Protein AF-A0A924JKL7-F1 (afdb_monomer)

Nearest PDB structures (foldseek):
  4xfm-assembly1_A  TM=8.897E-01  e=1.023E-18  Pectobacterium atrosepticum SCRI1043
  1yzy-assembly2_B  TM=8.365E-01  e=2.732E-13  Haemophilus influenzae
  3dqq-assembly2_B  TM=8.606E-01  e=5.599E-12  Salmonella enterica subsp. enterica serovar Typhimurium
  3dqq-assembly1_A-2  TM=8.508E-01  e=8.992E-12  Salmonella enterica subsp. enterica serovar Typhimurium
  5dmh-assembly2_B  TM=8.115E-01  e=4.164E-12  Cupriavidus necator H16

Secondary structure (DSSP, 8-state):
-PPPPP---------------PPPEEEEESSHHHHHHHHHHHHTTT--EEEE--TT---TT---SEEEEE---TTS-HHHHHHHHHHHHHHH--TTPEEEEE--TT--S-HHHHHHHHHHHHHHHHSS-EEEEE--BGGGTEEEETTEEEETTEEGGGSHHHHHS-SSS--BHHHHHHTTT--EEEE-HHHHTSTTHHHHHHHHHHSSSEEEEE-BSSHHHHHHHHHHHTTS-TTEEEEE-HHHHHHHHTTSPPP--PPP-PPPPTT----------HHHHHHHHHHHHTTSS--------

Structure (mmCIF, N/CA/C/O backbone):
data_AF-A0A924JKL7-F1
#
_entry.id   AF-A0A924JKL7-F1
#
loop_
_atom_site.group_PDB
_atom_site.id
_atom_site.type_symbol
_atom_site.label_atom_id
_atom_site.label_alt_id
_atom_site.label_comp_id
_atom_site.label_asym_id
_atom_site.label_entity_id
_atom_site.label_seq_id
_atom_site.pdbx_PDB_ins_code
_atom_site.Cartn_x
_atom_site.Cartn_y
_atom_site.Cartn_z
_atom_site.occupancy
_atom_site.B_iso_or_equiv
_atom_site.auth_seq_id
_atom_site.auth_comp_id
_atom_site.auth_asym_id
_atom_site.auth_atom_id
_atom_site.pdbx_PDB_model_num
ATOM 1 N N . MET A 1 1 ? -49.483 -50.757 -8.868 1.00 42.84 1 MET A N 1
ATOM 2 C CA . MET A 1 1 ? -49.159 -50.132 -10.171 1.00 42.84 1 MET A CA 1
ATOM 3 C C . MET A 1 1 ? -48.120 -49.053 -9.918 1.00 42.84 1 MET A C 1
ATOM 5 O O . MET A 1 1 ? -48.267 -48.316 -8.955 1.00 42.84 1 MET A O 1
ATOM 9 N N . ARG A 1 2 ? -47.011 -49.084 -10.662 1.00 39.47 2 ARG A N 1
ATOM 10 C CA . ARG A 1 2 ? -45.766 -48.355 -10.370 1.00 39.47 2 ARG A CA 1
ATOM 11 C C . ARG A 1 2 ? -45.888 -46.866 -10.722 1.00 39.47 2 ARG A C 1
ATOM 13 O O . ARG A 1 2 ? -46.345 -46.542 -11.814 1.00 39.47 2 ARG A O 1
ATOM 20 N N . SER A 1 3 ? -45.448 -45.999 -9.814 1.00 38.34 3 SER A N 1
ATOM 21 C CA . SER A 1 3 ? -45.289 -44.555 -10.028 1.00 38.34 3 SER A CA 1
ATOM 22 C C . SER A 1 3 ? -44.265 -44.266 -11.141 1.00 38.34 3 SER A C 1
ATOM 24 O O . SER A 1 3 ? -43.294 -45.018 -11.268 1.00 38.34 3 SER A O 1
ATOM 26 N N . PRO A 1 4 ? -44.439 -43.201 -11.946 1.00 42.12 4 PRO A N 1
ATOM 27 C CA . PRO A 1 4 ? -43.478 -42.838 -12.985 1.00 42.12 4 PRO A CA 1
ATOM 28 C C . PRO A 1 4 ? -42.202 -42.231 -12.366 1.00 42.12 4 PRO A C 1
ATOM 30 O O . PRO A 1 4 ? -42.264 -41.681 -11.263 1.00 42.12 4 PRO A O 1
ATOM 33 N N . PRO A 1 5 ? -41.040 -42.303 -13.044 1.00 40.31 5 PRO A N 1
ATOM 34 C CA . PRO A 1 5 ? -39.804 -41.720 -12.534 1.00 40.31 5 PRO A CA 1
ATOM 35 C C . PRO A 1 5 ? -39.835 -40.183 -12.638 1.00 40.31 5 PRO A C 1
ATOM 37 O O . PRO A 1 5 ? -40.521 -39.636 -13.511 1.00 40.31 5 PRO A O 1
ATOM 40 N N . PRO A 1 6 ? -39.081 -39.459 -11.790 1.00 36.06 6 PRO A N 1
ATOM 41 C CA . PRO A 1 6 ? -39.043 -38.005 -11.836 1.00 36.06 6 PRO A CA 1
ATOM 42 C C . PRO A 1 6 ? -38.341 -37.522 -13.112 1.00 36.06 6 PRO A C 1
ATOM 44 O O . PRO A 1 6 ? -37.252 -37.978 -13.471 1.00 36.06 6 PRO A O 1
ATOM 47 N N . ARG A 1 7 ? -38.979 -36.572 -13.803 1.00 34.72 7 ARG A N 1
ATOM 48 C CA . ARG A 1 7 ? -38.426 -35.881 -14.971 1.00 34.72 7 ARG A CA 1
ATOM 49 C C . ARG A 1 7 ? -37.203 -35.063 -14.545 1.00 34.72 7 ARG A C 1
ATOM 51 O O . ARG A 1 7 ? -37.337 -34.076 -13.828 1.00 34.72 7 ARG A O 1
ATOM 58 N N . ARG A 1 8 ? -36.016 -35.447 -15.021 1.00 31.59 8 ARG A N 1
ATOM 59 C CA . ARG A 1 8 ? -34.813 -34.605 -14.969 1.00 31.59 8 ARG A CA 1
ATOM 60 C C . ARG A 1 8 ? -35.019 -33.407 -15.894 1.00 31.59 8 ARG A C 1
ATOM 62 O O . ARG A 1 8 ? -34.982 -33.552 -17.113 1.00 31.59 8 ARG A O 1
ATOM 69 N N . VAL A 1 9 ? -35.256 -32.235 -15.314 1.00 31.20 9 VAL A N 1
ATOM 70 C CA . VAL A 1 9 ? -35.200 -30.964 -16.038 1.00 31.20 9 VAL A CA 1
ATOM 71 C C . VAL A 1 9 ? -33.724 -30.662 -16.277 1.00 31.20 9 VAL A C 1
ATOM 73 O O . VAL A 1 9 ? -32.998 -30.307 -15.353 1.00 31.20 9 VAL A O 1
ATOM 76 N N . TRP A 1 10 ? -33.261 -30.858 -17.511 1.00 27.92 10 TRP A N 1
ATOM 77 C CA . TRP A 1 10 ? -31.986 -30.306 -17.956 1.00 27.92 10 TRP A CA 1
ATOM 78 C C . TRP A 1 10 ? -32.134 -28.786 -17.993 1.00 27.92 10 TRP A C 1
ATOM 80 O O . TRP A 1 10 ? -32.749 -28.225 -18.901 1.00 27.92 10 TRP A O 1
ATOM 90 N N . GLY A 1 11 ? -31.624 -28.130 -16.951 1.00 28.86 11 GLY A N 1
ATOM 91 C CA . GLY A 1 11 ? -31.450 -26.687 -16.926 1.00 28.86 11 GLY A CA 1
ATOM 92 C C . GLY A 1 11 ? -30.589 -26.270 -18.112 1.00 28.86 11 GLY A C 1
ATOM 93 O O . GLY A 1 11 ? -29.530 -26.844 -18.362 1.00 28.86 11 GLY A O 1
ATOM 94 N N . ARG A 1 12 ? -31.096 -25.295 -18.867 1.00 30.34 12 ARG A N 1
ATOM 95 C CA . ARG A 1 12 ? -30.391 -24.592 -19.937 1.00 30.34 12 ARG A CA 1
ATOM 96 C C . ARG A 1 12 ? -28.970 -24.266 -19.476 1.00 30.34 12 ARG A C 1
ATOM 98 O O . ARG A 1 12 ? -28.797 -23.542 -18.501 1.00 30.34 12 ARG A O 1
ATOM 105 N N . LEU A 1 13 ? -27.979 -24.768 -20.212 1.00 33.47 13 LEU A N 1
ATOM 106 C CA . LEU A 1 13 ? -26.620 -24.239 -20.199 1.00 33.47 13 LEU A CA 1
ATOM 107 C C . LEU A 1 13 ? -26.699 -22.781 -20.657 1.00 33.47 13 LEU A C 1
ATOM 109 O O . LEU A 1 13 ? -26.635 -22.477 -21.850 1.00 33.47 13 LEU A O 1
ATOM 113 N N . HIS A 1 14 ? -26.894 -21.875 -19.703 1.00 32.44 14 HIS A N 1
ATOM 114 C CA . HIS A 1 14 ? -26.522 -20.493 -19.901 1.00 32.44 14 HIS A CA 1
ATOM 115 C C . HIS A 1 14 ? -25.011 -20.502 -20.100 1.00 32.44 14 HIS A C 1
ATOM 117 O O . HIS A 1 14 ? -24.251 -20.875 -19.209 1.00 32.44 14 HIS A O 1
ATOM 123 N N . ARG A 1 15 ? -24.590 -20.143 -21.316 1.00 30.09 15 ARG A N 1
ATOM 124 C CA . ARG A 1 15 ? -23.258 -19.599 -21.554 1.00 30.09 15 ARG A CA 1
ATOM 125 C C . ARG A 1 15 ? -23.050 -18.535 -20.483 1.00 30.09 15 ARG A C 1
ATOM 127 O O . ARG A 1 15 ? -23.707 -17.500 -20.537 1.00 30.09 15 ARG A O 1
ATOM 134 N N . LEU A 1 16 ? -22.199 -18.831 -19.506 1.00 31.95 16 LEU A N 1
ATOM 135 C CA . LEU A 1 16 ? -21.625 -17.819 -18.640 1.00 31.95 16 LEU A CA 1
ATOM 136 C C . LEU A 1 16 ? -20.887 -16.870 -19.586 1.00 31.95 16 LEU A C 1
ATOM 138 O O . LEU A 1 16 ? -19.826 -17.195 -20.119 1.00 31.95 16 LEU A O 1
ATOM 142 N N . SER A 1 17 ? -21.516 -15.736 -19.894 1.00 30.86 17 SER A N 1
ATOM 143 C CA . SER A 1 17 ? -20.778 -14.540 -20.273 1.00 30.86 17 SER A CA 1
ATOM 144 C C . SER A 1 17 ? -19.729 -14.313 -19.193 1.00 30.86 17 SER A C 1
ATOM 146 O O . SER A 1 17 ? -20.001 -14.610 -18.034 1.00 30.86 17 SER A O 1
ATOM 148 N N . VAL A 1 18 ? -18.548 -13.825 -19.559 1.00 36.97 18 VAL A N 1
ATOM 149 C CA . VAL A 1 18 ? -17.502 -13.405 -18.618 1.00 36.97 18 VAL A CA 1
ATOM 150 C C . VAL A 1 18 ? -18.091 -12.315 -17.711 1.00 36.97 18 VAL A C 1
ATOM 152 O O . VAL A 1 18 ? -18.053 -11.138 -18.041 1.00 36.97 18 VAL A O 1
ATOM 155 N N . THR A 1 19 ? -18.766 -12.724 -16.640 1.00 38.44 19 THR A N 1
ATOM 156 C CA . THR A 1 19 ? -19.344 -11.875 -15.603 1.00 38.44 19 THR A CA 1
ATOM 157 C C . THR A 1 19 ? -18.236 -11.563 -14.617 1.00 38.44 19 THR A C 1
ATOM 159 O O . THR A 1 19 ? -17.553 -12.481 -14.168 1.00 38.44 19 THR A O 1
ATOM 162 N N . GLU A 1 20 ? -18.058 -10.272 -14.348 1.00 49.41 20 GLU A N 1
ATOM 163 C CA . GLU A 1 20 ? -17.160 -9.664 -13.364 1.00 49.41 20 GLU A CA 1
ATOM 164 C C . GLU A 1 20 ? -16.991 -10.545 -12.119 1.00 49.41 20 GLU A C 1
ATOM 166 O O . GLU A 1 20 ? -17.894 -10.674 -11.295 1.00 49.41 20 GLU A O 1
ATOM 171 N N . VAL A 1 21 ? -15.833 -11.195 -12.006 1.00 55.31 21 VAL A N 1
ATOM 172 C CA . VAL A 1 21 ? -15.463 -11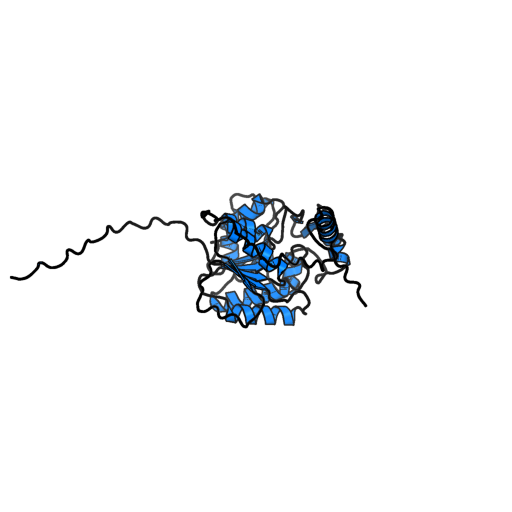.951 -10.809 1.00 55.31 21 VAL A CA 1
ATOM 173 C C . VAL A 1 21 ? -14.793 -10.960 -9.863 1.00 55.31 21 VAL A C 1
ATOM 175 O O . VAL A 1 21 ? -13.750 -10.404 -10.204 1.00 55.31 21 VAL A O 1
ATOM 178 N N . ALA A 1 22 ? -15.403 -10.706 -8.704 1.00 73.38 22 ALA A N 1
ATOM 179 C CA . ALA A 1 22 ? -14.767 -9.940 -7.635 1.00 73.38 22 ALA A CA 1
ATOM 180 C C . ALA A 1 22 ? -13.497 -10.675 -7.170 1.00 73.38 22 ALA A C 1
ATOM 182 O O . ALA A 1 22 ? -13.521 -11.891 -6.988 1.00 73.38 22 ALA A O 1
ATOM 183 N N . ASN A 1 23 ? -12.383 -9.957 -7.013 1.00 85.50 23 ASN A N 1
ATOM 184 C CA . ASN A 1 23 ? -11.090 -10.577 -6.685 1.00 85.50 23 ASN A CA 1
ATOM 185 C C . ASN A 1 23 ? -10.928 -10.746 -5.180 1.00 85.50 23 ASN A C 1
ATOM 187 O O . ASN A 1 23 ? -11.131 -9.776 -4.469 1.00 85.50 23 ASN A O 1
ATOM 191 N N . ASP A 1 24 ? -10.485 -11.876 -4.650 1.00 92.19 24 ASP A N 1
ATOM 192 C CA . ASP A 1 24 ? -10.210 -11.952 -3.209 1.00 92.19 24 ASP A CA 1
ATOM 193 C C . ASP A 1 24 ? -8.891 -11.253 -2.847 1.00 92.19 24 ASP A C 1
ATOM 195 O O . ASP A 1 24 ? -7.929 -11.291 -3.612 1.00 92.19 24 ASP A O 1
ATOM 199 N N . TRP A 1 25 ? -8.840 -10.603 -1.683 1.00 94.69 25 TRP A N 1
ATOM 200 C CA . TRP A 1 25 ? -7.716 -9.771 -1.248 1.00 94.69 25 TRP A CA 1
ATOM 201 C C . TRP A 1 25 ? -7.135 -10.249 0.080 1.00 94.69 25 TRP A C 1
ATOM 203 O O . TRP A 1 25 ? -7.867 -10.503 1.043 1.00 94.69 25 TRP A O 1
ATOM 213 N N . LEU A 1 26 ? -5.804 -10.280 0.149 1.00 96.12 26 LEU A N 1
ATOM 214 C CA . LEU A 1 26 ? -5.050 -10.268 1.399 1.00 96.12 26 LEU A CA 1
ATOM 215 C C . LEU A 1 26 ? -4.312 -8.931 1.507 1.00 96.12 26 LEU A C 1
ATOM 217 O O . LEU A 1 26 ? -3.350 -8.672 0.784 1.00 96.12 26 LEU A O 1
ATOM 221 N N . ILE A 1 27 ? -4.769 -8.077 2.415 1.00 97.94 27 ILE A N 1
ATOM 222 C CA . ILE A 1 27 ? -4.121 -6.818 2.763 1.00 97.94 27 ILE A CA 1
ATOM 223 C C . ILE A 1 27 ? -3.149 -7.099 3.907 1.00 97.94 27 ILE A C 1
ATOM 225 O O . ILE A 1 27 ? -3.572 -7.415 5.013 1.00 97.94 27 ILE A O 1
ATOM 229 N N . LEU A 1 28 ? -1.852 -6.952 3.665 1.00 98.06 28 LEU A N 1
ATOM 230 C CA . LEU A 1 28 ? -0.824 -7.104 4.690 1.00 98.06 28 LEU A CA 1
ATOM 231 C C . LEU A 1 28 ? -0.271 -5.734 5.085 1.00 98.06 28 LEU A C 1
ATOM 233 O O . LEU A 1 28 ? 0.482 -5.101 4.336 1.00 98.06 28 LEU A O 1
ATOM 237 N N . ALA A 1 29 ? -0.659 -5.265 6.263 1.00 98.12 29 ALA A N 1
ATOM 238 C CA . ALA A 1 29 ? -0.300 -3.957 6.789 1.00 98.12 29 ALA A CA 1
ATOM 239 C C . ALA A 1 29 ? 0.814 -4.045 7.834 1.00 98.12 29 ALA A C 1
ATOM 241 O O . ALA A 1 29 ? 1.036 -5.078 8.459 1.00 98.12 29 ALA A O 1
ATOM 242 N N . ASP A 1 30 ? 1.525 -2.938 8.005 1.00 96.88 30 ASP A N 1
ATOM 243 C CA . ASP A 1 30 ? 2.536 -2.758 9.045 1.00 96.88 30 ASP A CA 1
ATOM 244 C C . ASP A 1 30 ? 1.961 -2.223 10.372 1.00 96.88 30 ASP A C 1
ATOM 246 O O . ASP A 1 30 ? 2.663 -2.244 11.389 1.00 96.88 30 ASP A O 1
ATOM 250 N N . ASP A 1 31 ? 0.717 -1.728 10.340 1.00 95.94 31 ASP A N 1
ATOM 251 C CA . ASP A 1 31 ? -0.045 -1.231 11.487 1.00 95.94 31 ASP A CA 1
ATOM 252 C C . ASP A 1 31 ? -1.571 -1.463 11.337 1.00 95.94 31 ASP A C 1
ATOM 254 O O . ASP A 1 31 ? -2.108 -1.501 10.221 1.00 95.94 31 ASP A O 1
ATOM 258 N N . LEU A 1 32 ? -2.279 -1.528 12.473 1.00 94.88 32 LEU A N 1
ATOM 259 C CA . LEU A 1 32 ? -3.724 -1.775 12.559 1.00 94.88 32 LEU A CA 1
ATOM 260 C C . LEU A 1 32 ? -4.607 -0.714 11.887 1.00 94.88 32 LEU A C 1
ATOM 262 O O . LEU A 1 32 ? -5.600 -1.052 11.243 1.00 94.88 32 LEU A O 1
ATOM 266 N N . THR A 1 33 ? -4.275 0.569 12.035 1.00 92.31 33 THR A N 1
ATOM 267 C CA . THR A 1 33 ? -5.056 1.663 11.430 1.00 92.31 33 THR A CA 1
ATOM 268 C C . THR A 1 33 ? -4.963 1.582 9.912 1.00 92.31 33 THR A C 1
ATOM 270 O O . THR A 1 33 ? -5.972 1.656 9.220 1.00 92.31 33 THR A O 1
ATOM 273 N N . GLY A 1 34 ? -3.761 1.338 9.389 1.00 94.75 34 GLY A N 1
ATOM 274 C CA . GLY A 1 34 ? -3.532 1.106 7.973 1.00 94.75 34 GLY A CA 1
ATOM 275 C C . GLY A 1 34 ? -4.287 -0.111 7.437 1.00 94.75 34 GLY A C 1
ATOM 276 O O . GLY A 1 34 ? -4.837 -0.031 6.339 1.00 94.75 34 GLY A O 1
ATOM 277 N N . ALA A 1 35 ? -4.333 -1.208 8.199 1.00 96.44 35 ALA A N 1
ATOM 278 C CA . ALA A 1 35 ? -5.118 -2.390 7.846 1.00 96.44 35 ALA A CA 1
ATOM 279 C C . ALA A 1 35 ? -6.612 -2.050 7.721 1.00 96.44 35 ALA A C 1
ATOM 281 O O . ALA A 1 35 ? -7.238 -2.361 6.705 1.00 96.44 35 ALA A O 1
ATOM 282 N N . ALA A 1 36 ? -7.165 -1.357 8.722 1.00 95.25 36 ALA A N 1
ATOM 283 C CA . ALA A 1 36 ? -8.570 -0.962 8.757 1.00 95.25 36 ALA A CA 1
ATOM 284 C C . ALA A 1 36 ? -8.940 0.036 7.647 1.00 95.25 36 ALA A C 1
ATOM 286 O O . ALA A 1 36 ? -9.956 -0.158 6.977 1.00 95.25 36 ALA A O 1
ATOM 287 N N . ASP A 1 37 ? -8.100 1.045 7.399 1.00 94.38 37 ASP A N 1
ATOM 288 C CA . ASP A 1 37 ? -8.296 2.048 6.342 1.00 94.38 37 ASP A CA 1
ATOM 289 C C . ASP A 1 37 ? -8.359 1.415 4.941 1.00 94.38 37 ASP A C 1
ATOM 291 O O . ASP A 1 37 ? -9.106 1.871 4.075 1.00 94.38 37 ASP A O 1
ATOM 295 N N . CYS A 1 38 ? -7.606 0.340 4.701 1.00 96.19 38 CYS A N 1
ATOM 296 C CA . CYS A 1 38 ? -7.684 -0.396 3.441 1.00 96.19 38 CYS A CA 1
ATOM 297 C C . CYS A 1 38 ? -8.865 -1.369 3.403 1.00 96.19 38 CYS A C 1
ATOM 299 O O . CYS A 1 38 ? -9.534 -1.458 2.377 1.00 96.19 38 CYS A O 1
ATOM 301 N N . ALA A 1 39 ? -9.166 -2.070 4.499 1.00 94.38 39 ALA A N 1
ATOM 302 C CA . ALA A 1 39 ? -10.304 -2.988 4.556 1.00 94.38 39 ALA A CA 1
ATOM 303 C C . ALA A 1 39 ? -11.638 -2.264 4.309 1.00 94.38 39 ALA A C 1
ATOM 305 O O . ALA A 1 39 ? -12.480 -2.741 3.543 1.00 94.38 39 ALA A O 1
ATOM 306 N N . ILE A 1 40 ? -11.818 -1.072 4.895 1.00 92.25 40 ILE A N 1
ATOM 307 C CA . ILE A 1 40 ? -13.047 -0.285 4.733 1.00 92.25 40 ILE A CA 1
ATOM 308 C C . ILE A 1 40 ? -13.254 0.194 3.291 1.00 92.25 40 ILE A C 1
ATOM 310 O O . ILE A 1 40 ? -14.397 0.413 2.888 1.00 92.25 40 ILE A O 1
ATOM 314 N N . ALA A 1 41 ? -12.188 0.319 2.491 1.00 93.44 41 ALA A N 1
ATOM 315 C CA . ALA A 1 41 ? -12.300 0.658 1.075 1.00 93.44 41 ALA A CA 1
ATOM 316 C C . ALA A 1 41 ? -13.151 -0.366 0.311 1.00 93.44 41 ALA A C 1
ATOM 318 O O . ALA A 1 41 ? -14.024 0.030 -0.459 1.00 93.44 41 ALA A O 1
ATOM 319 N N . PHE A 1 42 ? -12.956 -1.656 0.595 1.00 92.62 42 PHE A N 1
ATOM 320 C CA . PHE A 1 42 ? -13.739 -2.752 0.025 1.00 92.62 42 PHE A CA 1
ATOM 321 C C . PHE A 1 42 ? -15.071 -2.961 0.755 1.00 92.62 42 PHE A C 1
ATOM 323 O O . PHE A 1 42 ? -16.089 -3.206 0.112 1.00 92.62 42 PHE A O 1
ATOM 330 N N . GLY A 1 43 ? -15.103 -2.792 2.082 1.00 89.31 43 GLY A N 1
ATOM 331 C CA . GLY A 1 43 ? -16.344 -2.866 2.864 1.00 89.31 43 GLY A CA 1
ATOM 332 C C . GLY A 1 43 ? -17.407 -1.866 2.396 1.00 89.31 43 GLY A C 1
ATOM 333 O O . GLY A 1 43 ? -18.583 -2.201 2.288 1.00 89.31 43 GLY A O 1
ATOM 334 N N . ARG A 1 44 ? -16.987 -0.655 2.006 1.00 87.69 44 ARG A N 1
ATOM 335 C CA . ARG A 1 44 ? -17.857 0.366 1.391 1.00 87.69 44 ARG A CA 1
ATOM 336 C C . ARG A 1 44 ? -18.388 -0.005 0.005 1.00 87.69 44 ARG A C 1
ATOM 338 O O . ARG A 1 44 ? -19.268 0.690 -0.485 1.00 87.69 44 ARG A O 1
ATOM 345 N N . ARG A 1 45 ? -17.856 -1.059 -0.616 1.00 87.31 45 ARG A N 1
ATOM 346 C CA . ARG A 1 45 ? -18.354 -1.665 -1.862 1.00 87.31 45 ARG A CA 1
ATOM 347 C C . ARG A 1 45 ? -19.141 -2.950 -1.607 1.00 87.31 45 ARG A C 1
ATOM 349 O O . ARG A 1 45 ? -19.336 -3.734 -2.521 1.00 87.31 45 ARG A O 1
ATOM 356 N N . GLY A 1 46 ? -19.534 -3.182 -0.350 1.00 87.19 46 GLY A N 1
ATOM 357 C CA . GLY A 1 46 ? -20.370 -4.308 0.067 1.00 87.19 46 GLY A CA 1
ATOM 358 C C . GLY A 1 46 ? -19.634 -5.641 0.084 1.00 87.19 46 GLY A C 1
ATOM 359 O O . GLY A 1 46 ? -20.252 -6.707 0.098 1.00 87.19 46 GLY A O 1
ATOM 360 N N . ARG A 1 47 ? -18.300 -5.600 0.116 1.00 87.94 47 ARG A N 1
ATOM 361 C CA . ARG A 1 47 ? -17.486 -6.793 0.299 1.00 87.94 47 ARG A CA 1
ATOM 362 C C . ARG A 1 47 ? -17.280 -7.089 1.771 1.00 87.94 47 ARG A C 1
ATOM 364 O O . ARG A 1 47 ? -16.804 -6.237 2.518 1.00 87.94 47 ARG A O 1
ATOM 371 N N . ALA A 1 48 ? -17.562 -8.325 2.171 1.00 88.06 48 ALA A N 1
ATOM 372 C CA . ALA A 1 48 ? -17.221 -8.788 3.507 1.00 88.06 48 ALA A CA 1
ATOM 373 C C . ALA A 1 48 ? -15.700 -8.684 3.722 1.00 88.06 48 ALA A C 1
ATOM 375 O O . ALA A 1 48 ? -14.908 -9.247 2.960 1.00 88.06 48 ALA A O 1
ATOM 376 N N . ALA A 1 49 ? -15.319 -7.928 4.752 1.00 89.69 49 ALA A N 1
ATOM 377 C CA . ALA A 1 49 ? -13.940 -7.639 5.104 1.00 89.69 49 ALA A CA 1
ATOM 378 C C . ALA A 1 49 ? -13.718 -7.858 6.603 1.00 89.69 49 ALA A C 1
ATOM 380 O O . ALA A 1 49 ? -14.544 -7.434 7.412 1.00 89.69 49 ALA A O 1
ATOM 381 N N . ALA A 1 50 ? -12.596 -8.474 6.972 1.00 90.62 50 ALA A N 1
ATOM 382 C CA . ALA A 1 50 ? -12.140 -8.552 8.359 1.00 90.62 50 ALA A CA 1
ATOM 383 C C . ALA A 1 50 ? -10.763 -7.913 8.522 1.00 90.62 50 ALA A C 1
ATOM 385 O O . ALA A 1 50 ? -9.940 -7.943 7.608 1.00 90.62 50 ALA A O 1
ATOM 386 N N . VAL A 1 51 ? -10.524 -7.358 9.711 1.00 92.75 51 VAL A N 1
ATOM 387 C CA . VAL A 1 51 ? -9.223 -6.846 10.148 1.00 92.75 51 VAL A CA 1
ATOM 388 C C . VAL A 1 51 ? -8.751 -7.704 11.315 1.00 92.75 51 VAL A C 1
ATOM 390 O O . VAL A 1 51 ? -9.507 -7.915 12.261 1.00 92.75 51 VAL A O 1
ATOM 393 N N . MET A 1 52 ? -7.519 -8.194 11.248 1.00 90.81 52 MET A N 1
ATOM 394 C CA . MET A 1 52 ? -6.935 -9.123 12.215 1.00 90.81 52 MET A CA 1
ATOM 395 C C . MET A 1 52 ? -5.555 -8.652 12.660 1.00 90.81 52 MET A C 1
ATOM 397 O O . MET A 1 52 ? -4.837 -8.037 11.880 1.00 90.81 52 MET A O 1
ATOM 401 N N . TRP A 1 53 ? -5.186 -8.940 13.907 1.00 85.50 53 TRP A N 1
ATOM 402 C CA . TRP A 1 53 ? -3.909 -8.521 14.505 1.00 85.50 53 TRP A CA 1
ATOM 403 C C . TRP A 1 53 ? -3.352 -9.541 15.516 1.00 85.50 53 TRP A C 1
ATOM 405 O O . TRP A 1 53 ? -2.436 -9.225 16.272 1.00 85.50 53 TRP A O 1
ATOM 415 N N . ASP A 1 54 ? -3.900 -10.762 15.542 1.00 74.62 54 ASP A N 1
ATOM 416 C CA . ASP A 1 54 ? -3.506 -11.841 16.455 1.00 74.62 54 ASP A 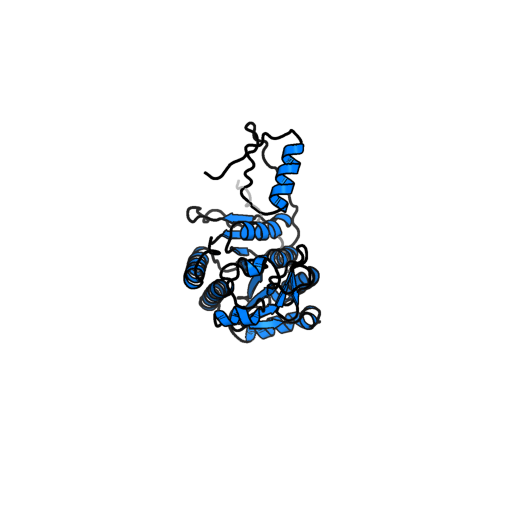CA 1
ATOM 417 C C . ASP A 1 54 ? -3.571 -13.209 15.749 1.00 74.62 54 ASP A C 1
ATOM 419 O O . ASP A 1 54 ? -4.375 -13.420 14.838 1.00 74.62 54 ASP A O 1
ATOM 423 N N . GLU A 1 55 ? -2.712 -14.135 16.169 1.00 64.06 55 GLU A N 1
ATOM 424 C CA . GLU A 1 55 ? -2.502 -15.453 15.559 1.00 64.06 55 GLU A CA 1
ATOM 425 C C . GLU A 1 55 ? -3.556 -16.490 15.967 1.00 64.06 55 GLU A C 1
ATOM 427 O O . GLU A 1 55 ? -3.649 -17.547 15.349 1.00 64.06 55 GLU A O 1
ATOM 432 N N . ALA A 1 56 ? -4.335 -16.206 17.014 1.00 57.03 56 ALA A N 1
ATOM 433 C CA . ALA A 1 56 ? -5.243 -17.162 17.649 1.00 57.03 56 ALA A CA 1
ATOM 434 C C . ALA A 1 56 ? -6.592 -17.357 16.931 1.00 57.03 56 ALA A C 1
ATOM 436 O O . ALA A 1 56 ? -7.415 -18.155 17.382 1.00 57.03 56 ALA A O 1
ATOM 437 N N . VAL A 1 57 ? -6.857 -16.625 15.848 1.00 59.44 57 VAL A N 1
ATOM 438 C CA . VAL A 1 57 ? -8.134 -16.715 15.132 1.00 59.44 57 VAL A CA 1
ATOM 439 C C . VAL A 1 57 ? -8.040 -17.798 14.060 1.00 59.44 57 VAL A C 1
ATOM 441 O O . VAL A 1 57 ? -7.283 -17.671 13.098 1.00 59.44 57 VAL A O 1
ATOM 444 N N . ASP A 1 58 ? -8.829 -18.857 14.230 1.00 58.59 58 ASP A N 1
ATOM 445 C CA . ASP A 1 58 ? -8.994 -19.907 13.229 1.00 58.59 58 ASP A CA 1
ATOM 446 C C . ASP A 1 58 ? -9.730 -19.350 11.999 1.00 58.59 58 ASP A C 1
ATOM 448 O O . ASP A 1 58 ? -10.871 -18.896 12.081 1.00 58.59 58 ASP A O 1
ATOM 452 N N . LEU A 1 59 ? -9.041 -19.353 10.858 1.00 59.66 59 LEU A N 1
ATOM 453 C CA . LEU A 1 59 ? -9.543 -18.864 9.573 1.00 59.66 59 LEU A CA 1
ATOM 454 C C . LEU A 1 59 ? -10.197 -19.959 8.726 1.00 59.66 59 LEU A C 1
ATOM 456 O O . LEU A 1 59 ? -10.727 -19.660 7.656 1.00 59.66 59 LEU A O 1
ATOM 460 N N . SER A 1 60 ? -10.167 -21.215 9.182 1.00 55.72 60 SER A N 1
ATOM 461 C CA . SER A 1 60 ? -10.637 -22.359 8.395 1.00 55.72 60 SER A CA 1
ATOM 462 C C . SER A 1 60 ? -12.133 -22.307 8.063 1.00 55.72 60 SER A C 1
ATOM 464 O O . SER A 1 60 ? -12.543 -22.884 7.056 1.00 55.72 60 SER A O 1
ATOM 466 N N . ASP A 1 61 ? -12.931 -21.560 8.835 1.00 48.38 61 ASP A N 1
ATOM 467 C CA . ASP A 1 61 ? -14.390 -21.501 8.680 1.00 48.38 61 ASP A CA 1
ATOM 468 C C . ASP A 1 61 ? -14.907 -20.317 7.839 1.00 48.38 61 ASP A C 1
ATOM 470 O O . ASP A 1 61 ? -16.092 -20.275 7.486 1.00 48.38 61 ASP A O 1
ATOM 474 N N . HIS A 1 62 ? -14.059 -19.349 7.470 1.00 53.91 62 HIS A N 1
ATOM 475 C CA . HIS A 1 62 ? -14.509 -18.138 6.776 1.00 53.91 62 HIS A CA 1
ATOM 476 C C . HIS A 1 62 ? -13.604 -17.765 5.596 1.00 53.91 62 HIS A C 1
ATOM 478 O O . HIS A 1 62 ? -12.626 -17.033 5.737 1.00 53.91 62 HIS A O 1
ATOM 484 N N . GLN A 1 63 ? -13.998 -18.185 4.387 1.00 68.56 63 GLN A N 1
ATOM 485 C CA . GLN A 1 63 ? -13.479 -17.627 3.134 1.00 68.56 63 GLN A CA 1
ATOM 486 C C . GLN A 1 63 ? -13.979 -16.185 2.964 1.00 68.56 63 GLN A C 1
ATOM 488 O O . GLN A 1 63 ? -14.933 -15.911 2.239 1.00 68.56 63 GLN A O 1
ATOM 493 N N . LEU A 1 64 ? -13.366 -15.250 3.692 1.00 83.75 64 LEU A N 1
ATOM 494 C CA . LEU A 1 64 ? -13.676 -13.831 3.563 1.00 83.75 64 LEU A CA 1
ATOM 495 C C . LEU A 1 64 ? -13.043 -13.276 2.286 1.00 83.75 64 LEU A C 1
ATOM 497 O O . LEU A 1 64 ? -11.825 -13.430 2.122 1.00 83.75 64 LEU A O 1
ATOM 501 N N . PRO A 1 65 ? -13.813 -12.571 1.435 1.00 90.06 65 PRO A N 1
ATOM 502 C CA . PRO A 1 65 ? -13.279 -11.960 0.227 1.00 90.06 65 PRO A CA 1
ATOM 503 C C . PRO A 1 65 ? -12.158 -10.962 0.511 1.00 90.06 65 PRO A C 1
ATOM 505 O O . PRO A 1 65 ? -11.283 -10.774 -0.322 1.00 90.06 65 PRO A O 1
ATOM 508 N N . VAL A 1 66 ? -12.178 -10.270 1.652 1.00 93.25 66 VAL A N 1
ATOM 509 C CA . VAL A 1 66 ? -11.119 -9.327 2.035 1.00 93.25 66 VAL A CA 1
ATOM 510 C C . VAL A 1 66 ? -10.630 -9.649 3.434 1.00 93.25 66 VAL A C 1
ATOM 512 O O . VAL A 1 66 ? -11.369 -9.534 4.410 1.00 93.25 66 VAL A O 1
ATOM 515 N N . LEU A 1 67 ? -9.362 -10.023 3.534 1.00 94.06 67 LEU A N 1
ATOM 516 C CA . LEU A 1 67 ? -8.682 -10.222 4.803 1.00 94.06 67 LEU A CA 1
ATOM 517 C C . LEU A 1 67 ? -7.589 -9.166 4.940 1.00 94.06 67 LEU A C 1
ATOM 519 O O . LEU A 1 67 ? -6.654 -9.150 4.148 1.00 94.06 67 LEU A O 1
ATOM 523 N N . ALA A 1 68 ? -7.699 -8.288 5.931 1.00 96.00 68 ALA A N 1
ATOM 524 C CA . ALA A 1 68 ? -6.638 -7.367 6.304 1.00 96.00 68 ALA A CA 1
ATOM 525 C C . ALA A 1 68 ? -5.950 -7.843 7.579 1.00 96.00 68 ALA A C 1
ATOM 527 O O . ALA A 1 68 ? -6.600 -8.083 8.592 1.00 96.00 68 ALA A O 1
ATOM 528 N N . TYR A 1 69 ? -4.630 -7.965 7.531 1.00 95.75 69 TYR A N 1
ATOM 529 C CA . TYR A 1 69 ? -3.813 -8.430 8.637 1.00 95.75 69 TYR A CA 1
ATOM 530 C C . TYR A 1 69 ? -2.796 -7.358 9.028 1.00 95.75 69 TYR A C 1
ATOM 532 O O . TYR A 1 69 ? -2.024 -6.882 8.192 1.00 95.75 69 TYR A O 1
ATOM 540 N N . ASP A 1 70 ? -2.796 -6.989 10.302 1.00 96.75 70 ASP A N 1
ATOM 541 C CA . ASP A 1 70 ? -1.789 -6.145 10.926 1.00 96.75 70 ASP A CA 1
ATOM 542 C C . ASP A 1 70 ? -0.607 -6.997 11.397 1.00 96.75 70 ASP A C 1
ATOM 544 O O . ASP A 1 70 ? -0.718 -7.802 12.321 1.00 96.75 70 ASP A O 1
ATOM 548 N N . ALA A 1 71 ? 0.552 -6.802 10.771 1.00 96.00 71 ALA A N 1
ATOM 549 C CA . ALA A 1 71 ? 1.790 -7.448 11.181 1.00 96.00 71 ALA A CA 1
ATOM 550 C C . ALA A 1 71 ? 2.462 -6.763 12.387 1.00 96.00 71 ALA A C 1
ATOM 552 O O . ALA A 1 71 ? 3.493 -7.251 12.854 1.00 96.00 71 ALA A O 1
ATOM 553 N N . ALA A 1 72 ? 1.952 -5.625 12.870 1.00 96.00 72 ALA A N 1
ATOM 554 C CA . ALA A 1 72 ? 2.550 -4.819 13.934 1.00 96.00 72 ALA A CA 1
ATOM 555 C C . ALA A 1 72 ? 4.072 -4.650 13.731 1.00 96.00 72 ALA A C 1
ATOM 557 O O . ALA A 1 72 ? 4.884 -4.891 14.633 1.00 96.00 72 ALA A O 1
ATOM 558 N N . SER A 1 73 ? 4.473 -4.338 12.493 1.00 96.75 73 SER A N 1
ATOM 559 C CA . SER A 1 73 ? 5.872 -4.363 12.046 1.00 96.75 73 SER A CA 1
ATOM 560 C C . SER A 1 73 ? 6.510 -2.984 11.950 1.00 96.75 73 SER A C 1
ATOM 562 O O . SER A 1 73 ? 7.733 -2.900 11.854 1.00 96.75 73 SER A O 1
ATOM 564 N N . ARG A 1 74 ? 5.720 -1.904 12.029 1.00 95.25 74 ARG A N 1
ATOM 565 C CA . ARG A 1 74 ? 6.201 -0.526 11.838 1.00 95.25 74 ARG A CA 1
ATOM 566 C C . ARG A 1 74 ? 7.412 -0.162 12.699 1.00 95.25 74 ARG A C 1
ATOM 568 O O . ARG A 1 74 ? 8.327 0.489 12.216 1.00 95.25 74 ARG A O 1
ATOM 575 N N . GLY A 1 75 ? 7.424 -0.578 13.963 1.00 94.69 75 GLY A N 1
ATOM 576 C CA . GLY A 1 75 ? 8.514 -0.274 14.899 1.00 94.69 75 GLY A CA 1
ATOM 577 C C . GLY A 1 75 ? 9.702 -1.240 14.847 1.00 94.69 75 GLY A C 1
ATOM 578 O O . GLY A 1 75 ? 10.614 -1.119 15.661 1.00 94.69 75 GLY A O 1
ATOM 579 N N . LEU A 1 76 ? 9.690 -2.239 13.961 1.00 97.56 76 LEU A N 1
ATOM 580 C CA . LEU A 1 76 ? 10.741 -3.252 13.893 1.00 97.56 76 LEU A CA 1
ATOM 581 C C . LEU A 1 76 ? 11.930 -2.798 13.039 1.00 97.56 76 LEU A C 1
ATOM 583 O O . LEU A 1 76 ? 11.842 -1.882 12.220 1.00 97.56 76 LEU A O 1
ATOM 587 N N . SER A 1 77 ? 13.048 -3.514 13.179 1.00 97.94 77 SER A N 1
ATOM 588 C CA . SER A 1 77 ? 14.137 -3.445 12.203 1.00 97.94 77 SER A CA 1
ATOM 589 C C . SER A 1 77 ? 13.695 -4.020 10.855 1.00 97.94 77 SER A C 1
ATOM 591 O O . SER A 1 77 ? 12.825 -4.891 10.806 1.00 97.94 77 SER A O 1
ATOM 593 N N . GLY A 1 78 ? 14.335 -3.597 9.761 1.00 98.06 78 GLY A N 1
ATOM 594 C CA . GLY A 1 78 ? 14.024 -4.102 8.417 1.00 98.06 78 GLY A CA 1
ATOM 595 C C . GLY A 1 78 ? 14.063 -5.630 8.322 1.00 98.06 78 GLY A C 1
ATOM 596 O O . GLY A 1 78 ? 13.146 -6.236 7.777 1.00 98.06 78 GLY A O 1
ATOM 597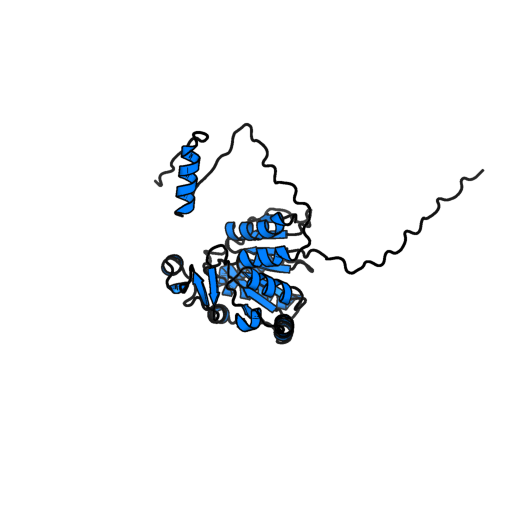 N N . ALA A 1 79 ? 15.060 -6.274 8.937 1.00 98.38 79 ALA A N 1
ATOM 598 C CA . ALA A 1 79 ? 15.167 -7.734 8.959 1.00 98.38 79 ALA A CA 1
ATOM 599 C C . ALA A 1 79 ? 14.022 -8.407 9.741 1.00 98.38 79 ALA A C 1
ATOM 601 O O . ALA A 1 79 ? 13.474 -9.413 9.290 1.00 98.38 79 ALA A O 1
ATOM 602 N N . ALA A 1 80 ? 13.637 -7.854 10.896 1.00 98.50 80 ALA A N 1
ATOM 603 C CA . ALA A 1 80 ? 12.543 -8.395 11.699 1.00 98.50 80 ALA A CA 1
ATOM 604 C C . ALA A 1 80 ? 11.173 -8.161 11.039 1.00 98.50 80 ALA A C 1
ATOM 606 O O . ALA A 1 80 ? 10.326 -9.052 11.074 1.00 98.50 80 ALA A O 1
ATOM 607 N N . ALA A 1 81 ? 10.973 -7.009 10.389 1.00 98.44 81 ALA A N 1
ATOM 608 C CA . ALA A 1 81 ? 9.786 -6.732 9.586 1.00 98.44 81 ALA A CA 1
ATOM 609 C C . ALA A 1 81 ? 9.688 -7.693 8.394 1.00 98.44 81 ALA A C 1
ATOM 611 O O . ALA A 1 81 ? 8.679 -8.375 8.251 1.00 98.44 81 ALA A O 1
ATOM 612 N N . ALA A 1 82 ? 10.756 -7.847 7.606 1.00 98.62 82 ALA A N 1
ATOM 613 C CA . ALA A 1 82 ? 10.790 -8.792 6.489 1.00 98.62 82 ALA A CA 1
ATOM 614 C C . ALA A 1 82 ? 10.468 -10.226 6.937 1.00 98.62 82 ALA A C 1
ATOM 616 O O . ALA A 1 82 ? 9.623 -10.886 6.333 1.00 98.62 82 ALA A O 1
ATOM 617 N N . ARG A 1 83 ? 11.086 -10.690 8.034 1.00 98.44 83 ARG A N 1
ATOM 618 C CA . ARG A 1 83 ? 10.820 -12.018 8.603 1.00 98.44 83 ARG A CA 1
ATOM 619 C C . ARG A 1 83 ? 9.352 -12.180 8.990 1.00 98.44 83 ARG A C 1
ATOM 621 O O . ARG A 1 83 ? 8.731 -13.158 8.594 1.00 98.44 83 ARG A O 1
ATOM 628 N N . ARG A 1 84 ? 8.787 -11.204 9.705 1.00 97.62 84 ARG A N 1
ATOM 629 C CA . ARG A 1 84 ? 7.388 -11.252 10.137 1.00 97.62 84 ARG A CA 1
ATOM 630 C C . ARG A 1 84 ? 6.417 -11.280 8.961 1.00 97.62 84 ARG A C 1
ATOM 632 O O . ARG A 1 84 ? 5.460 -12.041 8.987 1.00 97.62 84 ARG A O 1
ATOM 639 N N . HIS A 1 85 ? 6.669 -10.481 7.928 1.00 97.81 85 HIS A N 1
ATOM 640 C CA . HIS A 1 85 ? 5.840 -10.478 6.722 1.00 97.81 85 HIS A CA 1
ATOM 641 C C . HIS A 1 85 ? 5.937 -11.807 5.974 1.00 97.81 85 HIS A C 1
ATOM 643 O O . HIS A 1 85 ? 4.910 -12.335 5.564 1.00 97.81 85 HIS A O 1
ATOM 649 N N . ALA A 1 86 ? 7.131 -12.395 5.866 1.00 97.81 86 ALA A N 1
ATOM 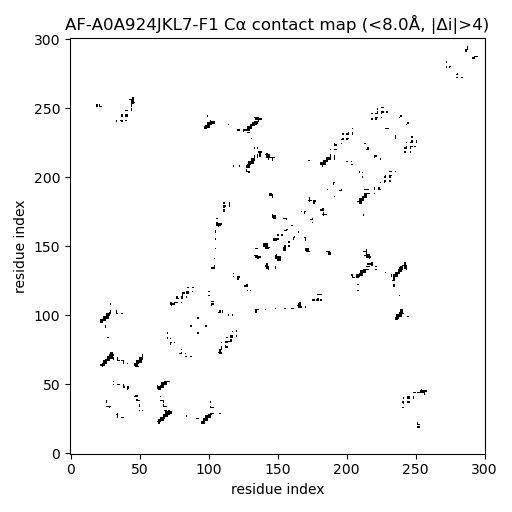650 C CA . ALA A 1 86 ? 7.301 -13.722 5.277 1.00 97.81 86 ALA A CA 1
ATOM 651 C C . ALA A 1 86 ? 6.535 -14.811 6.053 1.00 97.81 86 ALA A C 1
ATOM 653 O O . ALA A 1 86 ? 5.851 -15.623 5.433 1.00 97.81 86 ALA A O 1
ATOM 654 N N . ASP A 1 87 ? 6.601 -14.798 7.389 1.00 96.00 87 ASP A N 1
ATOM 655 C CA . ASP A 1 87 ? 5.889 -15.759 8.242 1.00 96.00 87 ASP A CA 1
ATOM 656 C C . ASP A 1 87 ? 4.356 -15.610 8.093 1.00 96.00 87 ASP A C 1
ATOM 658 O O . ASP A 1 87 ? 3.639 -16.604 7.969 1.00 96.00 87 ASP A O 1
ATOM 662 N N . VAL A 1 88 ? 3.843 -14.372 8.025 1.00 95.06 88 VAL A N 1
ATOM 663 C CA . VAL A 1 88 ? 2.410 -14.104 7.795 1.00 95.06 88 VAL A CA 1
ATOM 664 C C . VAL A 1 88 ? 1.971 -14.557 6.402 1.00 95.06 88 VAL A C 1
ATOM 666 O O . VAL A 1 88 ? 0.937 -15.212 6.275 1.00 95.06 88 VAL A O 1
ATOM 669 N N . LEU A 1 89 ? 2.748 -14.254 5.359 1.00 95.62 89 LEU A N 1
ATOM 670 C CA . LEU A 1 89 ? 2.442 -14.680 3.991 1.00 95.62 89 LEU A CA 1
ATOM 671 C C . LEU A 1 89 ? 2.442 -16.205 3.864 1.00 95.62 89 LEU A C 1
ATOM 673 O O . LEU A 1 89 ? 1.533 -16.757 3.258 1.00 95.62 89 LEU A O 1
ATOM 677 N N . ALA A 1 90 ? 3.394 -16.899 4.491 1.00 93.69 90 ALA A N 1
ATOM 678 C CA . ALA A 1 90 ? 3.424 -18.361 4.504 1.00 93.69 90 ALA A CA 1
ATOM 679 C C . ALA A 1 90 ? 2.176 -18.990 5.152 1.00 93.69 90 ALA A C 1
ATOM 681 O O . ALA A 1 90 ? 1.820 -20.116 4.813 1.00 93.69 90 ALA A O 1
ATOM 682 N N . ARG A 1 91 ? 1.520 -18.275 6.076 1.00 91.06 91 ARG A N 1
ATOM 683 C CA . ARG A 1 91 ? 0.311 -18.734 6.771 1.00 91.06 91 ARG A CA 1
ATOM 684 C C . ARG A 1 91 ? -0.986 -18.354 6.055 1.00 91.06 91 ARG A C 1
ATOM 686 O O . ARG A 1 91 ? -1.934 -19.127 6.107 1.00 91.06 91 ARG A O 1
ATOM 693 N N . LEU A 1 92 ? -1.051 -17.157 5.468 1.00 91.31 92 LEU A N 1
ATOM 694 C CA . LEU A 1 92 ? -2.309 -16.541 5.022 1.00 91.31 92 LEU A CA 1
ATOM 695 C C . LEU A 1 92 ? -2.439 -16.375 3.508 1.00 91.31 92 LEU A C 1
ATOM 697 O O . LEU A 1 92 ? -3.544 -16.123 3.027 1.00 91.31 92 LEU A O 1
ATOM 701 N N . ALA A 1 93 ? -1.341 -16.436 2.752 1.00 91.19 93 ALA A N 1
ATOM 702 C CA . ALA A 1 93 ? -1.421 -16.324 1.303 1.00 91.19 93 ALA A CA 1
ATOM 703 C C . ALA A 1 93 ? -2.045 -17.598 0.720 1.00 91.19 93 ALA A C 1
ATOM 705 O O . ALA A 1 93 ? -1.614 -18.712 1.012 1.00 91.19 93 ALA A O 1
ATOM 706 N N . GLU A 1 94 ? -3.044 -17.423 -0.141 1.00 88.75 94 GLU A N 1
ATOM 707 C CA . GLU A 1 94 ? -3.755 -18.516 -0.800 1.00 88.75 94 GLU A CA 1
ATOM 708 C C . GLU A 1 94 ? -3.741 -18.313 -2.321 1.00 88.75 94 GLU A C 1
ATOM 710 O O . GLU A 1 94 ? -3.829 -17.172 -2.792 1.00 88.75 94 GLU A O 1
ATOM 715 N N . PRO A 1 95 ? -3.677 -19.394 -3.121 1.00 86.44 95 PRO A N 1
ATOM 716 C CA . PRO A 1 95 ? -3.819 -19.294 -4.567 1.00 86.44 95 PRO A CA 1
ATOM 717 C C . PRO A 1 95 ? -5.117 -18.580 -4.962 1.00 86.44 95 PRO A C 1
ATOM 719 O O . PRO A 1 95 ? -6.198 -18.937 -4.503 1.00 86.44 95 PRO A O 1
ATOM 722 N N . GLY A 1 96 ? -5.015 -17.594 -5.853 1.00 86.88 96 GLY A N 1
ATOM 723 C CA . GLY A 1 96 ? -6.166 -16.828 -6.343 1.00 86.88 96 GLY A CA 1
ATOM 724 C C . GLY A 1 96 ? -6.511 -15.578 -5.527 1.00 86.88 96 GLY A C 1
ATOM 725 O O . GLY A 1 96 ? -7.253 -14.743 -6.039 1.00 86.88 96 GLY A O 1
ATOM 726 N N . ARG A 1 97 ? -5.936 -15.390 -4.328 1.00 90.88 97 ARG A N 1
ATOM 727 C CA . ARG A 1 97 ? -6.006 -14.110 -3.605 1.00 90.88 97 ARG A CA 1
ATOM 728 C C . ARG A 1 97 ? -4.931 -13.148 -4.106 1.00 90.88 97 ARG A C 1
ATOM 730 O O . ARG A 1 97 ? -3.761 -13.509 -4.219 1.00 90.88 97 ARG A O 1
ATOM 737 N N . ILE A 1 98 ? -5.314 -11.900 -4.352 1.00 94.94 98 ILE A N 1
ATOM 738 C CA . ILE A 1 98 ? -4.397 -10.819 -4.710 1.00 94.94 98 ILE A CA 1
ATOM 739 C C . ILE A 1 98 ? -3.810 -10.214 -3.433 1.00 94.94 98 ILE A C 1
ATOM 741 O O . ILE A 1 98 ? -4.530 -9.888 -2.485 1.00 94.94 98 ILE A O 1
ATOM 745 N N . LEU A 1 99 ? -2.488 -10.038 -3.413 1.00 97.50 99 LEU A N 1
ATOM 746 C CA . LEU A 1 99 ? -1.799 -9.399 -2.298 1.00 97.50 99 LEU A CA 1
ATOM 747 C C . LEU A 1 99 ? -1.825 -7.874 -2.438 1.00 97.50 99 LEU A C 1
ATOM 749 O O . LEU A 1 99 ? -1.453 -7.313 -3.473 1.00 97.50 99 LEU A O 1
ATOM 753 N N . PHE A 1 100 ? -2.200 -7.204 -1.354 1.00 98.50 100 PHE A N 1
ATOM 754 C CA . PHE A 1 100 ? -2.034 -5.771 -1.173 1.00 98.50 100 PHE A CA 1
ATOM 755 C C . PHE A 1 100 ? -1.100 -5.527 0.011 1.00 98.50 100 PHE A C 1
ATOM 757 O O . PHE A 1 100 ? -1.477 -5.669 1.174 1.00 98.50 100 PHE A O 1
ATOM 764 N N . LYS A 1 101 ? 0.134 -5.122 -0.264 1.00 98.62 101 LYS A N 1
ATOM 765 C CA . LYS A 1 101 ? 1.054 -4.650 0.757 1.00 98.62 101 LYS A CA 1
ATOM 766 C C . LYS A 1 101 ? 0.700 -3.216 1.141 1.00 98.62 101 LYS A C 1
ATOM 768 O O . LYS A 1 101 ? 1.062 -2.253 0.462 1.00 98.62 101 LYS A O 1
ATOM 773 N N . LYS A 1 102 ? 0.023 -3.067 2.277 1.00 98.44 102 LYS A N 1
ATOM 774 C CA . LYS A 1 102 ? -0.279 -1.758 2.850 1.00 98.44 102 LYS A CA 1
ATOM 775 C C . LYS A 1 102 ? 0.968 -1.184 3.516 1.00 98.44 102 LYS A C 1
ATOM 777 O O . LYS A 1 102 ? 1.573 -1.837 4.361 1.00 98.44 102 LYS A O 1
ATOM 782 N N . ILE A 1 103 ? 1.325 0.044 3.149 1.00 97.94 103 ILE A N 1
ATOM 783 C CA . ILE A 1 103 ? 2.387 0.831 3.781 1.00 97.94 103 ILE A CA 1
ATOM 784 C C . ILE A 1 103 ? 1.871 2.186 4.280 1.00 97.94 103 ILE A C 1
ATOM 786 O O . ILE A 1 103 ? 0.791 2.652 3.900 1.00 97.94 103 ILE A O 1
ATOM 790 N N . ASP A 1 104 ? 2.641 2.861 5.126 1.00 96.56 104 ASP A N 1
ATOM 791 C CA . ASP A 1 104 ? 2.400 4.262 5.469 1.00 96.56 104 ASP A CA 1
ATOM 792 C C . ASP A 1 104 ? 2.549 5.166 4.231 1.00 96.56 104 ASP A C 1
ATOM 794 O O . ASP A 1 104 ? 3.558 5.100 3.529 1.00 96.56 104 ASP A O 1
ATOM 798 N N . SER A 1 105 ? 1.600 6.075 3.979 1.00 93.25 105 SER A N 1
ATOM 799 C CA . SER A 1 105 ? 1.699 7.023 2.850 1.00 93.25 105 SER A CA 1
ATOM 800 C C . SER A 1 105 ? 2.871 8.008 2.983 1.00 93.25 105 SER A C 1
ATOM 802 O O . SER A 1 105 ? 3.148 8.756 2.052 1.00 93.25 105 SER A O 1
ATOM 804 N N . THR A 1 106 ? 3.513 8.061 4.156 1.00 94.50 106 THR A N 1
ATOM 805 C CA . THR A 1 106 ? 4.713 8.860 4.439 1.00 94.50 106 THR A CA 1
ATOM 806 C C . THR A 1 106 ? 5.949 7.994 4.717 1.00 94.50 106 THR A C 1
ATOM 808 O O . THR A 1 106 ? 6.899 8.465 5.327 1.00 94.50 106 THR A O 1
ATOM 811 N N . LEU A 1 107 ? 5.947 6.733 4.262 1.00 96.44 107 LEU A N 1
ATOM 812 C CA . LEU A 1 107 ? 7.083 5.794 4.306 1.00 96.44 107 LEU A CA 1
ATOM 813 C C . LEU A 1 107 ? 7.666 5.496 5.698 1.00 96.44 107 LEU A C 1
ATOM 815 O O . LEU A 1 107 ? 8.782 4.984 5.796 1.00 96.44 107 LEU A O 1
ATOM 819 N N . ARG A 1 108 ? 6.923 5.761 6.777 1.00 95.75 108 ARG A N 1
ATOM 820 C CA . ARG A 1 108 ? 7.294 5.259 8.106 1.00 95.75 108 ARG A CA 1
ATOM 821 C C . ARG A 1 108 ? 7.265 3.730 8.119 1.00 95.75 108 ARG A C 1
ATOM 823 O O . ARG A 1 108 ? 6.479 3.113 7.402 1.00 95.75 108 ARG A O 1
ATOM 830 N N . GLY A 1 109 ? 8.090 3.136 8.975 1.00 96.12 109 GLY A N 1
ATOM 831 C CA . GLY A 1 109 ? 8.219 1.685 9.098 1.00 96.12 109 GLY A CA 1
ATOM 832 C C . GLY A 1 109 ? 9.300 1.108 8.193 1.00 96.12 109 GLY A C 1
ATOM 833 O O . GLY A 1 109 ? 10.328 1.746 7.980 1.00 96.12 109 GLY A O 1
ATOM 834 N N . GLN A 1 110 ? 9.080 -0.102 7.673 1.00 98.19 110 GLN A N 1
ATOM 835 C CA . GLN A 1 110 ? 10.047 -0.819 6.831 1.00 98.19 110 GLN A CA 1
ATOM 836 C C . GLN A 1 110 ? 9.533 -1.182 5.412 1.00 98.19 110 GLN A C 1
ATOM 838 O O . GLN A 1 110 ? 9.819 -2.294 4.958 1.00 98.19 110 GLN A O 1
ATOM 843 N N . PRO A 1 111 ? 8.819 -0.295 4.671 1.00 98.06 111 PRO A N 1
ATOM 844 C CA . PRO A 1 111 ? 8.275 -0.584 3.339 1.00 98.06 111 PRO A CA 1
ATOM 845 C C . PRO A 1 111 ? 9.177 -1.410 2.414 1.00 98.06 111 PRO A C 1
ATOM 847 O O . PRO A 1 111 ? 8.755 -2.457 1.942 1.00 98.06 111 PRO A O 1
ATOM 850 N N . ALA A 1 112 ? 10.425 -0.996 2.178 1.00 98.62 112 ALA A N 1
ATOM 851 C CA . ALA A 1 112 ? 11.330 -1.678 1.250 1.00 98.62 112 ALA A CA 1
ATOM 852 C C . ALA A 1 112 ? 11.633 -3.127 1.673 1.00 98.62 112 ALA A C 1
ATOM 854 O O . ALA A 1 112 ? 11.592 -4.031 0.843 1.00 98.62 112 ALA A O 1
ATOM 855 N N . ALA A 1 113 ? 11.884 -3.369 2.963 1.00 98.69 113 ALA A N 1
ATOM 856 C CA . ALA A 1 113 ? 12.179 -4.709 3.468 1.00 98.69 113 ALA A CA 1
ATOM 857 C C . ALA A 1 113 ? 10.940 -5.620 3.424 1.00 98.69 113 ALA A C 1
ATOM 859 O O . ALA A 1 113 ? 11.033 -6.800 3.091 1.00 98.69 113 ALA A O 1
ATOM 860 N N . GLU A 1 114 ? 9.765 -5.064 3.716 1.00 98.75 114 GLU A N 1
ATOM 861 C CA . GLU A 1 114 ? 8.499 -5.795 3.661 1.00 98.75 114 GLU A CA 1
ATOM 862 C C . GLU A 1 114 ? 8.068 -6.105 2.213 1.00 98.75 114 GLU A C 1
ATOM 864 O O . GLU A 1 114 ? 7.579 -7.201 1.925 1.00 98.75 114 GLU A O 1
ATOM 869 N N . ILE A 1 115 ? 8.296 -5.172 1.278 1.00 98.75 115 ILE A N 1
ATOM 870 C CA . ILE A 1 115 ? 8.090 -5.391 -0.162 1.00 98.75 115 ILE A CA 1
ATOM 871 C C . ILE A 1 115 ? 9.047 -6.475 -0.663 1.00 98.75 115 ILE A C 1
ATOM 873 O O . ILE A 1 115 ? 8.604 -7.361 -1.385 1.00 98.75 115 ILE A O 1
ATOM 877 N N . ALA A 1 116 ? 10.321 -6.460 -0.252 1.00 98.62 116 ALA A N 1
ATOM 878 C CA . ALA A 1 116 ? 11.287 -7.493 -0.634 1.00 98.62 116 ALA A CA 1
ATOM 879 C C . ALA A 1 116 ? 10.839 -8.891 -0.179 1.00 98.62 116 ALA A C 1
ATOM 881 O O . ALA A 1 116 ? 10.891 -9.838 -0.961 1.00 98.62 116 ALA A O 1
ATOM 882 N N . ALA A 1 117 ? 10.344 -9.017 1.058 1.00 98.50 117 ALA A N 1
ATOM 883 C CA . ALA A 1 117 ? 9.797 -10.275 1.568 1.00 98.50 117 ALA A CA 1
ATOM 884 C C . ALA A 1 117 ? 8.567 -10.740 0.770 1.00 98.50 117 ALA A C 1
ATOM 886 O O . ALA A 1 117 ? 8.449 -11.922 0.448 1.00 98.50 117 ALA A O 1
ATOM 887 N N . THR A 1 118 ? 7.679 -9.807 0.412 1.00 98.25 118 THR A N 1
ATOM 888 C CA . THR A 1 118 ? 6.480 -10.093 -0.392 1.00 98.25 118 THR A CA 1
ATOM 889 C C . THR A 1 118 ? 6.844 -10.546 -1.804 1.00 98.25 118 THR A C 1
ATOM 891 O O . THR A 1 118 ? 6.318 -11.549 -2.284 1.00 98.25 118 THR A O 1
ATOM 894 N N . LEU A 1 119 ? 7.778 -9.842 -2.448 1.00 97.50 119 LEU A N 1
ATOM 895 C CA . LEU A 1 119 ? 8.278 -10.161 -3.780 1.00 97.50 119 LEU A CA 1
ATOM 896 C C . LEU A 1 119 ? 8.908 -11.557 -3.791 1.00 97.50 119 LEU A C 1
ATOM 898 O O . LEU A 1 119 ? 8.483 -12.405 -4.565 1.00 97.50 119 LEU A O 1
ATOM 902 N N . LEU A 1 120 ? 9.824 -11.836 -2.856 1.00 97.19 120 LEU A N 1
ATOM 903 C CA . LEU A 1 120 ? 10.461 -13.148 -2.720 1.00 97.19 120 LEU A CA 1
ATOM 904 C C . LEU A 1 120 ? 9.437 -14.276 -2.522 1.00 97.19 120 LEU A C 1
ATOM 906 O O . LEU A 1 120 ? 9.558 -15.335 -3.142 1.00 97.19 120 LEU A O 1
ATOM 910 N N . HIS A 1 121 ? 8.429 -14.056 -1.671 1.00 96.69 121 HIS A N 1
ATOM 911 C CA . HIS A 1 121 ? 7.359 -15.024 -1.452 1.00 96.69 121 HIS A CA 1
ATOM 912 C C . HIS A 1 121 ? 6.618 -15.327 -2.761 1.00 96.69 121 HIS A C 1
ATOM 914 O O . HIS A 1 121 ? 6.540 -16.489 -3.158 1.00 96.69 121 HIS A O 1
ATOM 920 N N . LEU A 1 122 ? 6.143 -14.300 -3.472 1.00 95.25 122 LEU A N 1
ATOM 921 C CA . LEU A 1 122 ? 5.416 -14.466 -4.733 1.00 95.25 122 LEU A CA 1
ATOM 922 C C . LEU A 1 122 ? 6.265 -15.132 -5.818 1.00 95.25 122 LEU A C 1
ATOM 924 O O . LEU A 1 122 ? 5.790 -16.071 -6.462 1.00 95.25 122 LEU A O 1
ATOM 928 N N . THR A 1 123 ? 7.526 -14.718 -5.963 1.00 94.75 123 THR A N 1
ATOM 929 C CA . THR A 1 123 ? 8.463 -15.314 -6.922 1.00 94.75 123 THR A CA 1
ATOM 930 C C . THR A 1 123 ? 8.649 -16.805 -6.667 1.00 94.75 123 THR A C 1
ATOM 932 O O . THR A 1 123 ? 8.639 -17.603 -7.606 1.00 94.75 123 THR A O 1
ATOM 935 N N . SER A 1 124 ? 8.755 -17.208 -5.395 1.00 94.12 124 SER A N 1
ATOM 936 C CA . SER A 1 124 ? 8.917 -18.617 -5.015 1.00 94.12 124 SER A CA 1
ATOM 937 C C . SER A 1 124 ? 7.699 -19.493 -5.332 1.00 94.12 124 SER A C 1
ATOM 939 O O . SER A 1 124 ? 7.860 -20.694 -5.538 1.00 94.12 124 SER A O 1
ATOM 941 N N . GLN A 1 125 ? 6.494 -18.911 -5.368 1.00 91.19 125 GLN A N 1
ATOM 942 C CA . GLN A 1 125 ? 5.242 -19.645 -5.584 1.00 91.19 125 GLN A CA 1
ATOM 943 C C . GLN A 1 125 ? 4.819 -19.676 -7.054 1.00 91.19 125 GLN A C 1
ATOM 945 O O . GLN A 1 125 ? 4.360 -20.706 -7.549 1.00 91.19 125 GLN A O 1
ATOM 950 N N . SER A 1 126 ? 4.970 -18.551 -7.754 1.00 89.62 126 SER A N 1
ATOM 951 C CA . SER A 1 126 ? 4.293 -18.311 -9.034 1.00 89.62 126 SER A CA 1
ATOM 952 C C . SER A 1 126 ? 5.232 -17.833 -10.147 1.00 89.62 126 SER A C 1
ATOM 954 O O . SER A 1 126 ? 4.768 -17.517 -11.245 1.00 89.62 126 SER A O 1
ATOM 956 N N . GLY A 1 127 ? 6.545 -17.797 -9.897 1.00 91.31 127 GLY A N 1
ATOM 957 C CA . GLY A 1 127 ? 7.523 -17.218 -10.815 1.00 91.31 127 GLY A CA 1
ATOM 958 C C . GLY A 1 127 ? 7.502 -15.685 -10.792 1.00 91.31 127 GLY A C 1
ATOM 959 O O . GLY A 1 127 ? 6.921 -15.110 -9.873 1.00 91.31 127 GLY A O 1
ATOM 960 N N . PRO A 1 128 ? 8.117 -15.020 -11.788 1.00 93.88 128 PRO A N 1
ATOM 961 C CA . PRO A 1 128 ? 8.374 -13.585 -11.749 1.00 93.88 128 PRO A CA 1
ATOM 962 C C . PRO A 1 128 ? 7.175 -12.728 -11.341 1.00 93.88 128 PRO A C 1
ATOM 964 O O . PRO A 1 128 ? 6.074 -12.893 -11.877 1.00 93.88 128 PRO A O 1
ATOM 967 N N . ALA A 1 129 ? 7.398 -11.813 -10.401 1.00 95.81 129 ALA A N 1
ATOM 968 C CA . ALA A 1 129 ? 6.356 -10.993 -9.798 1.00 95.81 129 ALA A CA 1
ATOM 969 C C . ALA A 1 129 ? 6.471 -9.511 -10.186 1.00 95.81 129 ALA A C 1
ATOM 971 O O . ALA A 1 129 ? 7.556 -8.931 -10.227 1.00 95.81 129 ALA A O 1
ATOM 972 N N . LEU A 1 130 ? 5.313 -8.889 -10.436 1.00 98.06 130 LEU A N 1
ATOM 973 C CA . LEU A 1 130 ? 5.193 -7.454 -10.698 1.00 98.06 130 LEU A CA 1
ATOM 974 C C . LEU A 1 130 ? 4.593 -6.770 -9.468 1.00 98.06 130 LEU A C 1
ATOM 976 O O . LEU A 1 130 ? 3.427 -6.989 -9.145 1.00 98.06 130 LEU A O 1
ATOM 980 N N . GLY A 1 131 ? 5.361 -5.906 -8.810 1.00 98.50 131 GLY A N 1
ATOM 981 C CA . GLY A 1 131 ? 4.831 -5.007 -7.786 1.00 98.50 131 GLY A CA 1
ATOM 982 C C . GLY A 1 131 ? 4.348 -3.697 -8.398 1.00 98.50 131 GLY A C 1
ATOM 983 O O . GLY A 1 131 ? 5.084 -3.054 -9.137 1.00 98.50 131 GLY A O 1
ATOM 984 N N . VAL A 1 132 ? 3.135 -3.260 -8.074 1.00 98.88 132 VAL A N 1
ATOM 985 C CA . VAL A 1 132 ? 2.607 -1.949 -8.482 1.00 98.88 132 VAL A CA 1
ATOM 986 C C . VAL A 1 132 ? 2.639 -1.028 -7.274 1.00 98.88 132 VAL A C 1
ATOM 988 O O . VAL A 1 132 ? 1.829 -1.176 -6.359 1.00 98.88 132 VAL A O 1
ATOM 991 N N . PHE A 1 133 ? 3.588 -0.094 -7.252 1.00 98.88 133 PHE A N 1
ATOM 992 C CA . PHE A 1 133 ? 3.842 0.771 -6.109 1.00 98.88 133 PHE A CA 1
ATOM 993 C C . PHE A 1 133 ? 3.294 2.182 -6.322 1.00 98.88 133 PHE A C 1
ATOM 995 O O . PHE A 1 133 ? 3.908 2.995 -7.004 1.00 98.88 133 PHE A O 1
ATOM 1002 N N . ALA A 1 134 ? 2.152 2.478 -5.696 1.00 98.81 134 ALA A N 1
ATOM 1003 C CA . ALA A 1 134 ? 1.497 3.784 -5.735 1.00 98.81 134 ALA A CA 1
ATOM 1004 C C . ALA A 1 134 ? 1.053 4.207 -4.315 1.00 98.81 134 ALA A C 1
ATOM 1006 O O . ALA A 1 134 ? -0.059 3.895 -3.880 1.00 98.81 134 ALA A O 1
ATOM 1007 N N . PRO A 1 135 ? 1.917 4.894 -3.542 1.00 98.31 135 PRO A N 1
ATOM 1008 C CA . PRO A 1 135 ? 1.629 5.248 -2.151 1.00 98.31 135 PRO A CA 1
ATOM 1009 C C . PRO A 1 135 ? 0.731 6.476 -1.979 1.00 98.31 135 PRO A C 1
ATOM 1011 O O . PRO A 1 135 ? 0.296 6.738 -0.853 1.00 98.31 135 PRO A O 1
ATOM 1014 N N . ALA A 1 136 ? 0.465 7.229 -3.051 1.00 98.50 136 ALA A N 1
ATOM 1015 C CA . ALA A 1 136 ? -0.320 8.456 -3.002 1.00 98.50 136 ALA A CA 1
ATOM 1016 C C . ALA A 1 136 ? -1.696 8.246 -2.347 1.00 98.50 136 ALA A C 1
ATOM 1018 O O . ALA A 1 136 ? -2.338 7.205 -2.493 1.00 98.50 136 ALA A O 1
ATOM 1019 N N . PHE A 1 137 ? -2.153 9.277 -1.638 1.00 97.94 137 PHE A N 1
ATOM 1020 C CA . PHE A 1 137 ? -3.520 9.376 -1.140 1.00 97.94 137 PHE A CA 1
ATOM 1021 C C . PHE A 1 137 ? -4.006 10.827 -1.287 1.00 97.94 137 PHE A C 1
ATOM 1023 O O . PHE A 1 137 ? -4.008 11.583 -0.300 1.00 97.94 137 PHE A O 1
ATOM 1030 N N . PRO A 1 138 ? -4.371 11.235 -2.519 1.00 98.06 138 PRO A N 1
ATOM 1031 C CA . PRO A 1 138 ? -4.686 12.620 -2.866 1.00 98.06 138 PRO A CA 1
ATOM 1032 C C . PRO A 1 138 ? -5.753 13.263 -1.981 1.00 98.06 138 PRO A C 1
ATOM 1034 O O . PRO A 1 138 ? -5.572 14.407 -1.564 1.00 98.06 138 PRO A O 1
ATOM 1037 N N . ALA A 1 139 ? -6.793 12.523 -1.579 1.00 95.69 139 ALA A N 1
ATOM 1038 C CA . ALA A 1 139 ? -7.822 13.003 -0.646 1.00 95.69 139 ALA A CA 1
ATOM 1039 C C . ALA A 1 139 ? -7.264 13.518 0.696 1.00 95.69 139 ALA A C 1
ATOM 1041 O O . ALA A 1 139 ? -7.883 14.340 1.370 1.00 95.69 139 ALA A O 1
ATOM 1042 N N . THR A 1 140 ? -6.074 13.063 1.090 1.00 94.00 140 THR A N 1
ATOM 1043 C CA . THR A 1 140 ? -5.390 13.505 2.310 1.00 94.00 140 THR A CA 1
ATOM 1044 C C . THR A 1 140 ? -4.198 14.427 2.020 1.00 94.00 140 THR A C 1
ATOM 1046 O O . THR A 1 140 ? -3.411 14.733 2.919 1.00 94.00 140 THR A O 1
ATOM 1049 N N . GLY A 1 141 ? -4.049 14.881 0.774 1.00 96.62 141 GLY A N 1
ATOM 1050 C CA . GLY A 1 141 ? -2.973 15.749 0.311 1.00 96.62 141 GLY A CA 1
ATOM 1051 C C . GLY A 1 141 ? -1.631 15.043 0.120 1.00 96.62 141 GLY A C 1
ATOM 1052 O O . GLY A 1 141 ? -0.609 15.720 0.172 1.00 96.62 141 GLY A O 1
ATOM 1053 N N . ARG A 1 142 ? -1.600 13.711 -0.041 1.00 98.44 142 ARG A N 1
ATOM 1054 C CA . ARG A 1 142 ? -0.368 12.971 -0.364 1.00 98.44 142 ARG A CA 1
ATOM 1055 C C . ARG A 1 142 ? -0.352 12.611 -1.839 1.00 98.44 142 ARG A C 1
ATOM 1057 O O . ARG A 1 142 ? -1.266 11.935 -2.300 1.00 98.44 142 ARG A O 1
ATOM 1064 N N . THR A 1 143 ? 0.691 13.018 -2.544 1.00 98.75 143 THR A N 1
ATOM 1065 C CA . THR A 1 143 ? 0.878 12.757 -3.977 1.00 98.75 143 THR A CA 1
ATOM 1066 C C . THR A 1 143 ? 2.265 12.180 -4.236 1.00 98.75 143 THR A C 1
ATOM 1068 O O . THR A 1 143 ? 3.151 12.266 -3.385 1.00 98.75 143 THR A O 1
ATOM 1071 N N . THR A 1 144 ? 2.457 11.575 -5.402 1.00 98.81 144 THR A N 1
ATOM 1072 C CA . THR A 1 144 ? 3.768 11.154 -5.905 1.00 98.81 144 THR A CA 1
ATOM 1073 C C . THR A 1 144 ? 3.979 11.810 -7.259 1.00 98.81 144 THR A C 1
ATOM 1075 O O . THR A 1 144 ? 3.144 11.648 -8.145 1.00 98.81 144 THR A O 1
ATOM 1078 N N . ILE A 1 145 ? 5.051 12.587 -7.389 1.00 98.56 145 ILE A N 1
AT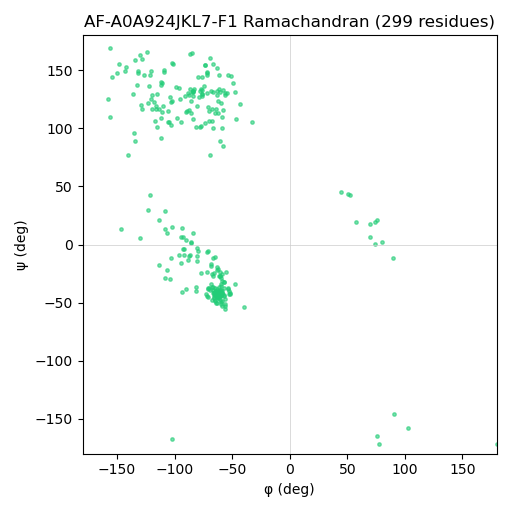OM 1079 C CA . ILE A 1 145 ? 5.384 13.363 -8.587 1.00 98.56 145 ILE A CA 1
ATOM 1080 C C . ILE A 1 145 ? 6.876 13.174 -8.837 1.00 98.56 145 ILE A C 1
ATOM 1082 O O . ILE A 1 145 ? 7.666 13.329 -7.901 1.00 98.56 145 ILE A O 1
ATOM 1086 N N . ASP A 1 146 ? 7.242 12.808 -10.066 1.00 98.38 146 ASP A N 1
ATOM 1087 C CA . ASP A 1 146 ? 8.622 12.521 -10.468 1.00 98.38 146 ASP A CA 1
ATOM 1088 C C . ASP A 1 146 ? 9.306 11.528 -9.512 1.00 98.38 146 ASP A C 1
ATOM 1090 O O . ASP A 1 146 ? 10.429 11.724 -9.047 1.00 98.38 146 ASP A O 1
ATOM 1094 N N . GLY A 1 147 ? 8.566 10.481 -9.137 1.00 98.38 147 GLY A N 1
ATOM 1095 C CA . GLY A 1 147 ? 9.025 9.406 -8.269 1.00 98.38 147 GLY A CA 1
ATOM 1096 C C . GLY A 1 147 ? 9.139 9.788 -6.794 1.00 98.38 147 GLY A C 1
ATOM 1097 O O . GLY A 1 147 ? 9.504 8.933 -5.991 1.00 98.38 147 GLY A O 1
ATOM 1098 N N . ARG A 1 148 ? 8.825 11.028 -6.395 1.00 98.69 148 ARG A N 1
ATOM 1099 C CA . ARG A 1 148 ? 8.973 11.517 -5.014 1.00 98.69 148 ARG A CA 1
ATOM 1100 C C . ARG A 1 148 ? 7.630 11.783 -4.346 1.00 98.69 148 ARG A C 1
ATOM 1102 O O . ARG A 1 148 ? 6.722 12.372 -4.937 1.00 98.69 148 ARG A O 1
ATOM 1109 N N . ILE A 1 149 ? 7.502 11.375 -3.085 1.00 98.62 149 ILE A N 1
ATOM 1110 C CA . ILE A 1 149 ? 6.300 11.655 -2.292 1.00 98.62 149 ILE A CA 1
ATOM 1111 C C . ILE A 1 149 ? 6.274 13.120 -1.858 1.00 98.62 149 ILE A C 1
ATOM 1113 O O . ILE A 1 149 ? 7.264 13.659 -1.369 1.00 98.62 149 ILE A O 1
ATOM 1117 N N . HIS A 1 150 ? 5.100 13.730 -1.978 1.00 98.62 150 HIS A N 1
ATOM 1118 C CA . HIS A 1 150 ? 4.807 15.075 -1.518 1.00 98.62 150 HIS A CA 1
ATOM 1119 C C . HIS A 1 150 ? 3.651 15.059 -0.511 1.00 98.62 150 HIS A C 1
ATOM 1121 O O . HIS A 1 150 ? 2.702 14.281 -0.631 1.00 98.62 150 HIS A O 1
ATOM 1127 N N . VAL A 1 151 ? 3.702 15.954 0.476 1.00 97.38 151 VAL A N 1
ATOM 1128 C CA . VAL A 1 151 ? 2.632 16.207 1.446 1.00 97.38 151 VAL A CA 1
ATOM 1129 C C . VAL A 1 151 ? 2.198 17.661 1.319 1.00 97.38 151 VAL A C 1
ATOM 1131 O O . VAL A 1 151 ? 2.969 18.582 1.577 1.00 97.38 151 VAL A O 1
ATOM 1134 N N . LYS A 1 152 ? 0.939 17.878 0.930 1.00 95.69 152 LYS A N 1
ATOM 1135 C CA . LYS A 1 152 ? 0.338 19.203 0.700 1.00 95.69 152 LYS A CA 1
ATOM 1136 C C . LYS A 1 152 ? 1.180 20.067 -0.252 1.00 95.69 152 LYS A C 1
ATOM 1138 O O . LYS A 1 152 ? 1.390 21.251 0.000 1.00 95.69 152 LYS A O 1
ATOM 1143 N N . GLY A 1 153 ? 1.676 19.448 -1.326 1.00 95.69 153 GLY A N 1
ATOM 1144 C CA . GLY A 1 153 ? 2.450 20.105 -2.384 1.00 95.69 153 GLY A CA 1
ATOM 1145 C C . GLY A 1 153 ? 3.929 20.354 -2.071 1.00 95.69 153 GLY A C 1
ATOM 1146 O O . GLY A 1 153 ? 4.616 20.926 -2.908 1.00 95.69 153 GLY A O 1
ATOM 1147 N N . ARG A 1 154 ? 4.437 19.939 -0.903 1.00 97.19 154 ARG A N 1
ATOM 1148 C CA . ARG A 1 154 ? 5.870 20.006 -0.566 1.00 97.19 154 ARG A CA 1
ATOM 1149 C C . ARG A 1 154 ? 6.495 18.615 -0.524 1.00 97.19 154 ARG A C 1
ATOM 1151 O O . ARG A 1 154 ? 5.774 17.687 -0.150 1.00 97.19 154 ARG A O 1
ATOM 1158 N N . PRO A 1 155 ? 7.787 18.454 -0.860 1.00 97.69 155 PRO A N 1
ATOM 1159 C CA . PRO A 1 155 ? 8.499 17.193 -0.673 1.00 97.69 155 PRO A CA 1
ATOM 1160 C C . PRO A 1 155 ? 8.300 16.646 0.742 1.00 97.69 155 PRO A C 1
ATOM 1162 O O . PRO A 1 155 ? 8.289 17.403 1.718 1.00 97.69 155 PRO A O 1
ATOM 1165 N N . LEU A 1 156 ? 8.100 15.334 0.861 1.00 97.75 156 LEU A N 1
ATOM 1166 C CA . LEU A 1 156 ? 7.866 14.686 2.151 1.00 97.75 156 LEU A CA 1
ATOM 1167 C C . LEU A 1 156 ? 9.016 14.945 3.135 1.00 97.75 156 LEU A C 1
ATOM 1169 O O . LEU A 1 156 ? 8.766 15.082 4.329 1.00 97.75 156 LEU A O 1
ATOM 1173 N N . GLU A 1 157 ? 10.242 15.069 2.638 1.00 97.38 157 GLU A N 1
ATOM 1174 C CA . GLU A 1 157 ? 11.444 15.327 3.427 1.00 97.38 157 GLU A CA 1
ATOM 1175 C C . GLU A 1 157 ? 11.392 16.649 4.206 1.00 97.38 157 GLU A C 1
ATOM 1177 O O . GLU A 1 157 ? 12.047 16.788 5.238 1.00 97.38 157 GLU A O 1
ATOM 1182 N N . GLU A 1 158 ? 10.580 17.608 3.752 1.00 95.75 158 GLU A N 1
ATOM 1183 C CA . GLU A 1 158 ? 10.351 18.889 4.429 1.00 95.75 158 GLU A CA 1
ATOM 1184 C C . GLU A 1 158 ? 9.224 18.820 5.476 1.00 95.75 158 GLU A C 1
ATOM 1186 O O . GLU A 1 158 ? 9.001 19.771 6.228 1.00 95.75 158 GLU A O 1
ATOM 1191 N N . ALA A 1 159 ? 8.466 17.722 5.526 1.00 92.19 159 ALA A N 1
ATOM 1192 C CA . ALA A 1 159 ? 7.330 17.588 6.425 1.00 92.19 159 ALA A CA 1
ATOM 1193 C C . ALA A 1 159 ? 7.772 17.238 7.855 1.00 92.19 159 ALA A C 1
ATOM 1195 O O . ALA A 1 159 ? 8.659 16.418 8.078 1.00 92.19 159 ALA A O 1
ATOM 1196 N N . GLU A 1 160 ? 7.057 17.771 8.850 1.00 90.00 160 GLU A N 1
ATOM 1197 C CA . GLU A 1 160 ? 7.315 17.505 10.277 1.00 90.00 160 GLU A CA 1
ATOM 1198 C C . GLU A 1 160 ? 7.347 16.003 10.608 1.00 90.00 160 GLU A C 1
ATOM 1200 O O . GLU A 1 160 ? 8.165 15.552 11.407 1.00 90.00 160 GLU A O 1
ATOM 1205 N N . VAL A 1 161 ? 6.478 15.213 9.965 1.00 89.00 161 VAL A N 1
ATOM 1206 C CA . VAL A 1 161 ? 6.429 13.757 10.162 1.00 89.00 161 VAL A CA 1
ATOM 1207 C C . VAL A 1 161 ? 7.743 13.082 9.772 1.00 89.00 161 VAL A C 1
ATOM 1209 O O . VAL A 1 161 ? 8.185 12.205 10.505 1.00 89.00 161 VAL A O 1
ATOM 1212 N N . TRP A 1 162 ? 8.381 13.526 8.686 1.00 93.38 162 TRP A N 1
ATOM 1213 C CA . TRP A 1 162 ? 9.650 12.984 8.209 1.00 93.38 162 TRP A CA 1
ATOM 1214 C C . TRP A 1 162 ? 10.803 13.371 9.129 1.00 93.38 162 TRP A C 1
ATOM 1216 O O . TRP A 1 162 ? 11.604 12.527 9.519 1.00 93.38 162 TRP A O 1
ATOM 1226 N N . VAL A 1 163 ? 10.854 14.640 9.543 1.00 89.88 163 VAL A N 1
ATOM 1227 C CA . VAL A 1 163 ? 11.867 15.135 10.489 1.00 89.88 163 VAL A CA 1
ATOM 1228 C C . VAL A 1 163 ? 11.796 14.382 11.818 1.00 89.88 163 VAL A C 1
ATOM 1230 O O . VAL A 1 163 ? 12.829 14.070 12.407 1.00 89.88 163 VAL A O 1
ATOM 1233 N N . ARG A 1 164 ? 10.583 14.076 12.291 1.00 89.81 164 ARG A N 1
ATOM 1234 C CA . ARG A 1 164 ? 10.376 13.343 13.542 1.00 89.81 164 ARG A CA 1
ATOM 1235 C C . ARG A 1 164 ? 10.745 11.867 13.422 1.00 89.81 164 ARG A C 1
ATOM 1237 O O . ARG A 1 164 ? 11.292 11.306 14.366 1.00 89.81 164 ARG A O 1
ATOM 1244 N N . GLU A 1 165 ? 10.366 11.231 12.320 1.00 89.00 165 GLU A N 1
ATOM 1245 C CA . GLU A 1 165 ? 10.476 9.786 12.153 1.00 89.00 165 GLU A CA 1
ATOM 1246 C C . GLU A 1 165 ? 10.530 9.418 10.664 1.00 89.00 165 GLU A C 1
ATOM 1248 O O . GLU A 1 165 ? 9.527 9.496 9.951 1.00 89.00 165 GLU A O 1
ATOM 1253 N N . HIS A 1 166 ? 11.695 8.965 10.205 1.00 94.38 166 HIS A N 1
ATOM 1254 C CA . HIS A 1 166 ? 11.882 8.374 8.883 1.00 94.38 166 HIS A CA 1
ATOM 1255 C C . HIS A 1 166 ? 12.879 7.214 8.957 1.00 94.38 166 HIS A C 1
ATOM 1257 O O . HIS A 1 166 ? 13.765 7.191 9.810 1.00 94.38 166 HIS A O 1
ATOM 1263 N N . THR A 1 167 ? 12.736 6.260 8.039 1.00 94.69 167 THR A N 1
ATOM 1264 C CA . THR A 1 167 ? 13.627 5.092 7.926 1.00 94.69 167 THR A CA 1
ATOM 1265 C C . THR A 1 167 ? 14.609 5.236 6.762 1.00 94.69 167 THR A C 1
ATOM 1267 O O . THR A 1 167 ? 15.717 4.706 6.814 1.00 94.69 167 THR A O 1
ATOM 1270 N N . TYR A 1 168 ? 14.220 5.955 5.706 1.00 96.50 168 TYR A N 1
ATOM 1271 C CA . TYR A 1 168 ? 14.986 6.074 4.463 1.00 96.50 168 TYR A CA 1
ATOM 1272 C C . TYR A 1 168 ? 15.574 7.476 4.308 1.00 96.50 168 TYR A C 1
ATOM 1274 O O . TYR A 1 168 ? 14.946 8.436 4.739 1.00 96.50 168 TYR A O 1
ATOM 1282 N N . PRO A 1 169 ? 16.728 7.638 3.638 1.00 94.44 169 PRO A N 1
ATOM 1283 C CA . PRO A 1 169 ? 17.346 8.953 3.437 1.00 94.44 169 PRO A CA 1
ATOM 1284 C C . PRO A 1 169 ? 16.600 9.846 2.426 1.00 94.44 169 PRO A C 1
ATOM 1286 O O . PRO A 1 169 ? 16.978 10.995 2.225 1.00 94.44 169 PRO A O 1
ATOM 1289 N N . THR A 1 170 ? 15.578 9.315 1.754 1.00 97.75 170 THR A N 1
ATOM 1290 C CA . THR A 1 170 ? 14.905 9.913 0.593 1.00 97.75 170 THR A CA 1
ATOM 1291 C C . THR A 1 170 ? 13.476 9.388 0.503 1.00 97.75 170 THR A C 1
ATOM 1293 O O . THR A 1 170 ? 13.224 8.217 0.796 1.00 97.75 170 THR A O 1
ATOM 1296 N N . ALA A 1 171 ? 12.540 10.231 0.075 1.00 97.81 171 ALA A N 1
ATOM 1297 C CA . ALA A 1 171 ? 11.166 9.854 -0.241 1.00 97.81 171 ALA A CA 1
ATOM 1298 C C . ALA A 1 171 ? 10.971 9.519 -1.732 1.00 97.81 171 ALA A C 1
ATOM 1300 O O . ALA A 1 171 ? 9.833 9.462 -2.211 1.00 97.81 171 ALA A O 1
ATOM 1301 N N . HIS A 1 172 ? 12.064 9.324 -2.478 1.00 98.69 172 HIS A N 1
ATOM 1302 C CA . HIS A 1 172 ? 12.028 8.867 -3.863 1.00 98.69 172 HIS A CA 1
ATOM 1303 C C . HIS A 1 172 ? 11.838 7.345 -3.927 1.00 98.69 172 HIS A C 1
ATOM 1305 O O . HIS A 1 172 ? 12.667 6.578 -3.436 1.00 98.69 172 HIS A O 1
ATOM 1311 N N . LEU A 1 173 ? 10.746 6.891 -4.542 1.00 98.75 173 LEU A N 1
ATOM 1312 C CA . LEU A 1 173 ? 10.270 5.508 -4.459 1.00 98.75 173 LEU A CA 1
ATOM 1313 C C . LEU A 1 173 ? 11.293 4.488 -4.971 1.00 98.75 173 LEU A C 1
ATOM 1315 O O . LEU A 1 173 ? 11.524 3.473 -4.318 1.00 98.75 173 LEU A O 1
ATOM 1319 N N . VAL A 1 174 ? 11.935 4.759 -6.111 1.00 98.75 174 VAL A N 1
ATOM 1320 C CA . VAL A 1 174 ? 12.941 3.849 -6.690 1.00 98.75 174 VAL A CA 1
ATOM 1321 C C . VAL A 1 174 ? 14.194 3.772 -5.814 1.00 98.75 174 VAL A C 1
ATOM 1323 O O . VAL A 1 174 ? 14.761 2.696 -5.647 1.00 98.75 174 VAL A O 1
ATOM 1326 N N . GLU A 1 175 ? 14.597 4.884 -5.196 1.00 98.75 175 GLU A N 1
ATOM 1327 C CA . GLU A 1 175 ? 15.752 4.899 -4.288 1.00 98.75 175 GLU A CA 1
ATOM 1328 C C . GLU A 1 175 ? 15.441 4.124 -3.000 1.00 98.75 175 GLU A C 1
ATOM 1330 O O . GLU A 1 175 ? 16.280 3.365 -2.519 1.00 98.75 175 GLU A O 1
ATOM 1335 N N . VAL A 1 176 ? 14.213 4.245 -2.481 1.00 98.69 176 VAL A N 1
ATOM 1336 C CA . VAL A 1 176 ? 13.726 3.455 -1.339 1.00 98.69 176 VAL A CA 1
ATOM 1337 C C . VAL A 1 176 ? 13.751 1.962 -1.665 1.00 98.69 176 VAL A C 1
ATOM 1339 O O . VAL A 1 176 ? 14.285 1.181 -0.880 1.00 98.69 176 VAL A O 1
ATOM 1342 N N . LEU A 1 177 ? 13.241 1.554 -2.830 1.00 98.75 177 LEU A N 1
ATOM 1343 C CA . LEU A 1 177 ? 13.279 0.159 -3.287 1.00 98.75 177 LEU A CA 1
ATOM 1344 C C . LEU A 1 177 ? 14.719 -0.372 -3.403 1.00 98.75 177 LEU A C 1
ATOM 1346 O O . LEU A 1 177 ? 15.007 -1.489 -2.963 1.00 98.75 177 LEU A O 1
ATOM 1350 N N . ALA A 1 178 ? 15.642 0.449 -3.913 1.00 98.44 178 ALA A N 1
ATOM 1351 C CA . ALA A 1 178 ? 17.049 0.085 -4.060 1.00 98.44 178 ALA A CA 1
ATOM 1352 C C . ALA A 1 178 ? 17.736 -0.224 -2.717 1.00 98.44 178 ALA A C 1
ATOM 1354 O O . ALA A 1 178 ? 18.644 -1.055 -2.683 1.00 98.44 178 ALA A O 1
ATOM 1355 N N . THR A 1 179 ? 17.278 0.356 -1.597 1.00 98.25 179 THR A N 1
ATOM 1356 C CA . THR A 1 179 ? 17.821 0.036 -0.257 1.00 98.25 179 THR A CA 1
ATOM 1357 C C . THR A 1 179 ? 17.623 -1.426 0.153 1.00 98.25 179 THR A C 1
ATOM 1359 O O . THR A 1 179 ? 18.364 -1.930 0.994 1.00 98.25 179 THR A O 1
ATOM 1362 N N . ALA A 1 180 ? 16.659 -2.117 -0.462 1.00 97.75 180 ALA A N 1
ATOM 1363 C CA . ALA A 1 180 ? 16.404 -3.541 -0.271 1.00 97.75 180 ALA A CA 1
ATOM 1364 C C . ALA A 1 180 ? 16.817 -4.391 -1.489 1.00 97.75 180 ALA A C 1
ATOM 1366 O O . ALA A 1 180 ? 16.435 -5.556 -1.581 1.00 97.75 180 ALA A O 1
ATOM 1367 N N . GLY A 1 181 ? 17.578 -3.824 -2.434 1.00 97.81 181 GLY A N 1
ATOM 1368 C CA . GLY A 1 181 ? 18.020 -4.525 -3.643 1.00 97.81 181 GLY A CA 1
ATOM 1369 C C . GLY A 1 181 ? 16.901 -4.815 -4.649 1.00 97.81 181 GLY A C 1
ATOM 1370 O O . GLY A 1 181 ? 17.068 -5.672 -5.513 1.00 97.81 181 GLY A O 1
ATOM 1371 N N . ILE A 1 182 ? 15.760 -4.127 -4.545 1.00 98.31 182 ILE A N 1
ATOM 1372 C CA . ILE A 1 182 ? 14.620 -4.323 -5.443 1.00 98.31 182 ILE A CA 1
ATOM 1373 C C . ILE A 1 182 ? 14.818 -3.488 -6.709 1.00 98.31 182 ILE A C 1
ATOM 1375 O O . ILE A 1 182 ? 15.086 -2.286 -6.636 1.00 98.31 182 ILE A O 1
ATOM 1379 N N . ARG A 1 183 ? 14.615 -4.105 -7.877 1.00 98.12 183 ARG A N 1
ATOM 1380 C CA . ARG A 1 183 ? 14.547 -3.390 -9.156 1.00 98.12 183 ARG A CA 1
ATOM 1381 C C . ARG A 1 183 ? 13.262 -2.558 -9.218 1.00 98.12 183 ARG A C 1
ATOM 1383 O O . ARG A 1 183 ? 12.173 -3.106 -9.383 1.00 98.12 183 ARG A O 1
ATOM 1390 N N . GLY A 1 184 ? 13.398 -1.242 -9.079 1.00 98.25 184 GLY A N 1
ATOM 1391 C CA . GLY A 1 184 ? 12.311 -0.281 -9.263 1.00 98.25 184 GLY A CA 1
ATOM 1392 C C . GLY A 1 184 ? 12.347 0.363 -10.649 1.00 98.25 184 GLY A C 1
ATOM 1393 O O . GLY A 1 184 ? 13.407 0.795 -11.087 1.00 98.25 184 GLY A O 1
ATOM 1394 N N . GLU A 1 185 ? 11.195 0.472 -11.308 1.00 98.50 185 GLU A N 1
ATOM 1395 C CA . GLU A 1 185 ? 11.024 1.186 -12.580 1.00 98.50 185 GLU A CA 1
ATOM 1396 C C . GLU A 1 185 ? 10.044 2.343 -12.371 1.00 98.50 185 GLU A C 1
ATOM 1398 O O . GLU A 1 185 ? 8.917 2.131 -11.920 1.00 98.50 185 GLU A O 1
ATOM 1403 N N . HIS A 1 186 ? 10.466 3.576 -12.660 1.00 98.75 186 HIS A N 1
ATOM 1404 C CA . HIS A 1 186 ? 9.606 4.753 -12.503 1.00 98.75 186 HIS A CA 1
ATOM 1405 C C . HIS A 1 186 ? 8.579 4.834 -13.634 1.00 98.75 186 HIS A C 1
ATOM 1407 O O . HIS A 1 186 ? 8.926 4.783 -14.814 1.00 98.75 186 HIS A O 1
ATOM 1413 N N . VAL A 1 187 ? 7.310 5.004 -13.267 1.00 98.75 187 VAL A N 1
ATOM 1414 C CA . VAL A 1 187 ? 6.198 5.228 -14.191 1.00 98.75 187 VAL A CA 1
ATOM 1415 C C . VAL A 1 187 ? 5.638 6.627 -13.944 1.00 98.75 187 VAL A C 1
ATOM 1417 O O . VAL A 1 187 ? 4.897 6.861 -12.989 1.00 98.75 187 VAL A O 1
ATOM 1420 N N . SER A 1 188 ? 6.020 7.564 -14.811 1.00 98.75 188 SER A N 1
ATOM 1421 C CA . SER A 1 188 ? 5.699 8.990 -14.678 1.00 98.75 188 SER A CA 1
ATOM 1422 C C . SER A 1 188 ? 4.216 9.310 -14.878 1.00 98.75 188 SER A C 1
ATOM 1424 O O . SER A 1 188 ? 3.507 8.574 -15.568 1.00 98.75 188 SER A O 1
ATOM 1426 N N . LEU A 1 189 ? 3.751 10.471 -14.395 1.00 98.75 189 LEU A N 1
ATOM 1427 C CA . LEU A 1 189 ? 2.373 10.946 -14.638 1.00 98.75 189 LEU A CA 1
ATOM 1428 C C . LEU A 1 189 ? 1.990 10.966 -16.124 1.00 98.75 189 LEU A C 1
ATOM 1430 O O . LEU A 1 189 ? 0.870 10.602 -16.478 1.00 98.75 189 LEU A O 1
ATOM 1434 N N . ALA A 1 190 ? 2.912 11.375 -17.002 1.00 98.56 190 ALA A N 1
ATOM 1435 C CA . ALA A 1 190 ? 2.675 11.384 -18.447 1.00 98.56 190 ALA A CA 1
ATOM 1436 C C . ALA A 1 190 ? 2.394 9.973 -18.985 1.00 98.56 190 ALA A C 1
ATOM 1438 O O . ALA A 1 190 ? 1.539 9.793 -19.849 1.00 98.56 190 ALA A O 1
ATOM 1439 N N . THR A 1 191 ? 3.080 8.973 -18.432 1.00 98.62 191 THR A N 1
ATOM 1440 C CA . THR A 1 191 ? 2.873 7.563 -18.761 1.00 98.62 191 THR A CA 1
ATOM 1441 C C . THR A 1 191 ? 1.552 7.048 -18.193 1.00 98.62 191 THR A C 1
ATOM 1443 O O . THR A 1 191 ? 0.794 6.400 -18.912 1.00 98.62 191 THR A O 1
ATOM 1446 N N . ILE A 1 192 ? 1.240 7.381 -16.933 1.00 98.75 192 ILE A N 1
ATOM 1447 C CA . ILE A 1 192 ? -0.021 7.005 -16.272 1.00 98.75 192 ILE A CA 1
ATOM 1448 C C . ILE A 1 192 ? -1.240 7.538 -17.031 1.00 98.75 192 ILE A C 1
ATOM 1450 O O . ILE A 1 192 ? -2.223 6.826 -17.218 1.00 98.75 192 ILE A O 1
ATOM 1454 N N . ARG A 1 193 ? -1.171 8.781 -17.508 1.00 98.50 193 ARG A N 1
ATOM 1455 C CA . ARG A 1 193 ? -2.256 9.432 -18.258 1.00 98.50 193 ARG A CA 1
ATOM 1456 C C . ARG A 1 193 ? -2.222 9.110 -19.761 1.00 98.50 193 ARG A C 1
ATOM 1458 O O . ARG A 1 193 ? -3.050 9.622 -20.514 1.00 98.50 193 ARG A O 1
ATOM 1465 N N . GLY A 1 194 ? -1.268 8.289 -20.204 1.00 98.06 194 GLY A N 1
ATOM 1466 C CA . GLY A 1 194 ? -1.073 7.898 -21.597 1.00 98.06 194 GLY A CA 1
ATOM 1467 C C . GLY A 1 194 ? -1.903 6.676 -22.021 1.00 98.06 194 GLY A C 1
ATOM 1468 O O . GLY A 1 194 ? -2.393 5.918 -21.181 1.00 98.06 194 GLY A O 1
ATOM 1469 N N . PRO A 1 195 ? -2.050 6.437 -23.337 1.00 96.50 195 PRO A N 1
ATOM 1470 C CA . PRO A 1 195 ? -2.872 5.342 -23.863 1.00 96.50 195 PRO A CA 1
ATOM 1471 C C . PRO A 1 195 ? -2.251 3.950 -23.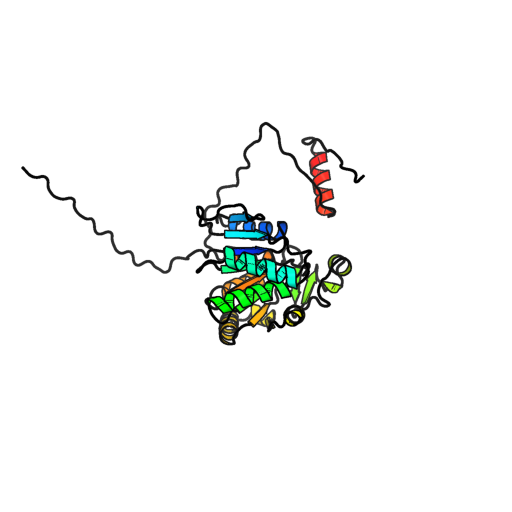650 1.00 96.50 195 PRO A C 1
ATOM 1473 O O . PRO A 1 195 ? -2.972 2.954 -23.602 1.00 96.50 195 PRO A O 1
ATOM 1476 N N . ASP A 1 196 ? -0.927 3.874 -23.493 1.00 96.19 196 ASP A N 1
ATOM 1477 C CA . ASP A 1 196 ? -0.172 2.616 -23.499 1.00 96.19 196 ASP A CA 1
ATOM 1478 C C . ASP A 1 196 ? 0.067 2.023 -22.102 1.00 96.19 196 ASP A C 1
ATOM 1480 O O . ASP A 1 196 ? 0.758 1.011 -21.973 1.00 96.19 196 ASP A O 1
ATOM 1484 N N . LEU A 1 197 ? -0.515 2.601 -21.042 1.00 97.94 197 LEU A N 1
ATOM 1485 C CA . LEU A 1 197 ? -0.239 2.210 -19.652 1.00 97.94 197 LEU A CA 1
ATOM 1486 C C . LEU A 1 197 ? -0.393 0.697 -19.407 1.00 97.94 197 LEU A C 1
ATOM 1488 O O . LEU A 1 197 ? 0.456 0.068 -18.776 1.00 97.94 197 LEU A O 1
ATOM 1492 N N . LYS A 1 198 ? -1.446 0.083 -19.959 1.00 97.44 198 LYS A N 1
ATOM 1493 C CA . LYS A 1 198 ? -1.674 -1.368 -19.848 1.00 97.44 198 LYS A CA 1
ATOM 1494 C C . LYS A 1 198 ? -0.557 -2.183 -20.508 1.00 97.44 198 LYS A C 1
ATOM 1496 O O . LYS A 1 198 ? -0.129 -3.196 -19.959 1.00 97.44 198 LYS A O 1
ATOM 1501 N N . ALA A 1 199 ? -0.088 -1.756 -21.681 1.00 97.12 199 ALA A N 1
ATOM 1502 C CA . ALA A 1 199 ? 1.001 -2.425 -22.389 1.00 97.12 199 ALA A CA 1
ATOM 1503 C C . ALA A 1 199 ? 2.331 -2.276 -21.636 1.00 97.12 199 ALA A C 1
ATOM 1505 O O . ALA A 1 199 ? 3.126 -3.212 -21.608 1.00 97.12 199 ALA A O 1
ATOM 1506 N N . ILE A 1 200 ? 2.543 -1.138 -20.973 1.00 97.69 200 ILE A N 1
ATOM 1507 C CA . ILE A 1 200 ? 3.726 -0.883 -20.147 1.00 97.69 200 ILE A CA 1
ATOM 1508 C C . ILE A 1 200 ? 3.760 -1.820 -18.938 1.00 97.69 200 ILE A C 1
ATOM 1510 O O . ILE A 1 200 ? 4.773 -2.483 -18.732 1.00 97.69 200 ILE A O 1
ATOM 1514 N N . PHE A 1 201 ? 2.657 -1.971 -18.196 1.00 98.19 201 PHE A N 1
ATOM 1515 C CA . PHE A 1 201 ? 2.607 -2.945 -17.098 1.00 98.19 201 PHE A CA 1
ATOM 1516 C C . PHE A 1 201 ? 2.799 -4.388 -17.582 1.00 98.19 201 PHE A C 1
ATOM 1518 O O . PHE A 1 201 ? 3.535 -5.145 -16.954 1.00 98.19 201 PHE A O 1
ATOM 1525 N N . ALA A 1 202 ? 2.199 -4.764 -18.717 1.00 96.25 202 ALA A N 1
ATOM 1526 C CA . ALA A 1 202 ? 2.395 -6.092 -19.302 1.00 96.25 202 ALA A CA 1
ATOM 1527 C C . ALA A 1 202 ? 3.856 -6.340 -19.721 1.00 96.25 202 ALA A C 1
ATOM 1529 O O . ALA A 1 202 ? 4.375 -7.439 -19.533 1.00 96.25 202 ALA A O 1
ATOM 1530 N N . LYS A 1 203 ? 4.534 -5.317 -20.259 1.00 96.56 203 LYS A N 1
ATOM 1531 C CA . LYS A 1 203 ? 5.961 -5.379 -20.590 1.00 96.56 203 LYS A CA 1
ATOM 1532 C C . LYS A 1 203 ? 6.804 -5.562 -19.330 1.00 96.56 203 LYS A C 1
ATOM 1534 O O . LYS A 1 203 ? 7.605 -6.486 -19.290 1.00 96.56 203 LYS A O 1
ATOM 1539 N N . LEU A 1 204 ? 6.585 -4.741 -18.302 1.00 96.75 204 LEU A N 1
ATOM 1540 C CA . LEU A 1 204 ? 7.304 -4.842 -17.028 1.00 96.75 204 LEU A CA 1
ATOM 1541 C C . LEU A 1 204 ? 7.136 -6.229 -16.398 1.00 96.75 204 LEU A C 1
ATOM 1543 O O . LEU A 1 204 ? 8.120 -6.845 -16.006 1.00 96.75 204 LEU A O 1
ATOM 1547 N N . ALA A 1 205 ? 5.918 -6.776 -16.398 1.00 94.94 205 ALA A N 1
ATOM 1548 C CA . ALA A 1 205 ? 5.659 -8.129 -15.910 1.00 94.94 205 ALA A CA 1
ATOM 1549 C C . ALA A 1 205 ? 6.444 -9.234 -16.645 1.00 94.94 205 ALA A C 1
ATOM 1551 O O . ALA A 1 205 ? 6.657 -10.306 -16.083 1.00 94.94 205 ALA A O 1
ATOM 1552 N N . ALA A 1 206 ? 6.852 -9.006 -17.896 1.00 94.25 206 ALA A N 1
ATOM 1553 C CA . ALA A 1 206 ? 7.628 -9.963 -18.681 1.00 94.25 206 ALA A CA 1
ATOM 1554 C C . ALA A 1 206 ? 9.149 -9.849 -18.456 1.00 94.25 206 ALA A C 1
ATOM 1556 O O . ALA A 1 206 ? 9.895 -10.707 -18.924 1.00 94.25 206 ALA A O 1
ATOM 1557 N N . GLU A 1 207 ? 9.624 -8.816 -17.752 1.00 90.81 207 GLU A N 1
ATOM 1558 C CA . GLU A 1 207 ? 11.053 -8.519 -17.566 1.00 90.81 207 GLU A CA 1
ATOM 1559 C C . GLU A 1 207 ? 11.669 -9.134 -16.294 1.00 90.81 207 GLU A C 1
ATOM 1561 O O . GLU A 1 207 ? 12.836 -8.873 -15.990 1.00 90.81 207 GLU A O 1
ATOM 1566 N N . GLY A 1 208 ? 10.919 -9.962 -15.564 1.00 90.81 208 GLY A N 1
ATOM 1567 C CA . GLY A 1 208 ? 11.359 -10.573 -14.309 1.00 90.81 208 GLY A CA 1
ATOM 1568 C C . GLY A 1 208 ? 10.753 -9.897 -13.078 1.00 90.81 208 GLY A C 1
ATOM 1569 O O . GLY A 1 208 ? 9.715 -9.245 -13.168 1.00 90.81 208 GLY A O 1
ATOM 1570 N N . ASP A 1 209 ? 11.408 -10.063 -11.928 1.00 95.88 209 ASP A N 1
ATOM 1571 C CA . ASP A 1 209 ? 10.999 -9.421 -10.677 1.00 95.88 209 ASP A CA 1
ATOM 1572 C C . ASP A 1 209 ? 11.248 -7.913 -10.744 1.00 95.88 209 ASP A C 1
ATOM 1574 O O . ASP A 1 209 ? 12.392 -7.454 -10.843 1.00 95.88 209 ASP A O 1
ATOM 1578 N N . VAL A 1 210 ? 10.167 -7.137 -10.701 1.00 97.81 210 VAL A N 1
ATOM 1579 C CA . VAL A 1 210 ? 10.220 -5.681 -10.851 1.00 97.81 210 VAL A CA 1
ATOM 1580 C C . VAL A 1 210 ? 9.092 -5.001 -10.087 1.00 97.81 210 VAL A C 1
ATOM 1582 O O . VAL A 1 210 ? 7.985 -5.528 -9.964 1.00 97.81 210 VAL A O 1
ATOM 1585 N N . VAL A 1 211 ? 9.363 -3.799 -9.583 1.00 98.75 211 VAL A N 1
ATOM 1586 C CA . VAL A 1 211 ? 8.358 -2.939 -8.955 1.00 98.75 211 VAL A CA 1
ATOM 1587 C C . VAL A 1 211 ? 8.188 -1.657 -9.766 1.00 98.75 211 VAL A C 1
ATOM 1589 O O . VAL A 1 211 ? 9.104 -0.846 -9.869 1.00 98.75 211 VAL A O 1
ATOM 1592 N N . ALA A 1 212 ? 6.995 -1.452 -10.319 1.00 98.75 212 ALA A N 1
ATOM 1593 C CA . ALA A 1 212 ? 6.597 -0.228 -10.997 1.00 98.75 212 ALA A CA 1
ATOM 1594 C C . ALA A 1 212 ? 6.264 0.865 -9.966 1.00 98.75 212 ALA A C 1
ATOM 1596 O O . ALA A 1 212 ? 5.189 0.856 -9.363 1.00 98.75 212 ALA A O 1
ATOM 1597 N N . ALA A 1 213 ? 7.183 1.804 -9.755 1.00 98.81 213 ALA A N 1
ATOM 1598 C CA . ALA A 1 213 ? 7.006 2.965 -8.891 1.00 98.81 213 ALA A CA 1
ATOM 1599 C C . ALA A 1 213 ? 6.228 4.055 -9.638 1.00 98.81 213 ALA A C 1
ATOM 1601 O O . ALA A 1 213 ? 6.779 4.752 -10.488 1.00 98.81 213 ALA A O 1
ATOM 1602 N N . CYS A 1 214 ? 4.938 4.172 -9.344 1.00 98.88 214 CYS A N 1
ATOM 1603 C CA . CYS A 1 214 ? 4.002 4.995 -10.097 1.00 98.88 214 CYS A CA 1
ATOM 1604 C C . CYS A 1 214 ? 3.810 6.368 -9.455 1.00 98.88 214 CYS A C 1
ATOM 1606 O O . CYS A 1 214 ? 3.543 6.477 -8.254 1.00 98.88 214 CYS A O 1
ATOM 1608 N N . ASP A 1 215 ? 3.848 7.408 -10.282 1.00 98.88 215 ASP A N 1
ATOM 1609 C CA . ASP A 1 215 ? 3.353 8.719 -9.886 1.00 98.88 215 ASP A CA 1
ATOM 1610 C C . ASP A 1 215 ? 1.824 8.723 -9.795 1.00 98.88 215 ASP A C 1
ATOM 1612 O O . ASP A 1 215 ? 1.133 8.061 -10.568 1.00 98.88 215 ASP A O 1
ATOM 1616 N N . ALA A 1 216 ? 1.284 9.524 -8.882 1.00 98.81 216 ALA A N 1
ATOM 1617 C CA . ALA A 1 216 ? -0.145 9.779 -8.787 1.00 98.81 216 ALA A CA 1
ATOM 1618 C C . ALA A 1 216 ? -0.397 11.096 -8.051 1.00 98.81 216 ALA A C 1
ATOM 1620 O O . ALA A 1 216 ? 0.038 11.297 -6.913 1.00 98.81 216 ALA A O 1
ATOM 1621 N N . GLU A 1 217 ? -1.137 11.988 -8.700 1.00 98.62 217 GLU A N 1
ATOM 1622 C CA . GLU A 1 217 ? -1.496 13.299 -8.160 1.00 98.62 217 GLU A CA 1
ATOM 1623 C C . GLU A 1 217 ? -2.979 13.359 -7.776 1.00 98.62 217 GLU A C 1
ATOM 1625 O O . GLU A 1 217 ? -3.364 14.072 -6.851 1.00 98.62 217 GLU A O 1
ATOM 1630 N N . THR A 1 218 ? -3.813 12.574 -8.458 1.00 98.69 218 THR A N 1
ATOM 1631 C CA . THR A 1 218 ? -5.268 12.556 -8.305 1.00 98.69 218 THR A CA 1
ATOM 1632 C C . THR A 1 218 ? -5.800 11.142 -8.083 1.00 98.69 218 THR A C 1
ATOM 1634 O O . THR A 1 218 ? -5.160 10.150 -8.432 1.00 98.69 218 THR A O 1
ATOM 1637 N N . GLU A 1 219 ? -7.012 11.034 -7.533 1.00 98.50 219 GLU A N 1
ATOM 1638 C CA . GLU A 1 219 ? -7.711 9.743 -7.408 1.00 98.50 219 GLU A CA 1
ATOM 1639 C C . GLU A 1 219 ? -7.937 9.088 -8.785 1.00 98.50 219 GLU A C 1
ATOM 1641 O O . GLU A 1 219 ? -7.957 7.865 -8.908 1.00 98.50 219 GLU A O 1
ATOM 1646 N N . HIS A 1 220 ? -8.058 9.897 -9.846 1.00 98.56 220 HIS A N 1
ATOM 1647 C CA . HIS A 1 220 ? -8.162 9.390 -11.211 1.00 98.56 220 HIS A CA 1
ATOM 1648 C C . HIS A 1 220 ? -6.866 8.714 -11.675 1.00 98.56 220 HIS A C 1
ATOM 1650 O O . HIS A 1 220 ? -6.933 7.655 -12.294 1.00 98.56 220 HIS A O 1
ATOM 1656 N N . ASP A 1 221 ? -5.697 9.260 -11.326 1.00 98.81 221 ASP A N 1
ATOM 1657 C CA . ASP A 1 221 ? -4.406 8.630 -11.635 1.00 98.81 221 ASP A CA 1
ATOM 1658 C C . ASP A 1 221 ? -4.304 7.247 -10.972 1.00 98.81 221 ASP A C 1
ATOM 1660 O O . ASP A 1 221 ? -3.941 6.266 -11.621 1.00 98.81 221 ASP A O 1
ATOM 1664 N N . LEU A 1 222 ? -4.721 7.137 -9.704 1.00 98.81 222 LEU A N 1
ATOM 1665 C CA . LEU A 1 222 ? -4.785 5.858 -8.986 1.00 98.81 222 LEU A CA 1
ATOM 1666 C C . LEU A 1 222 ? -5.765 4.874 -9.639 1.00 98.81 222 LEU A C 1
ATOM 1668 O O . LEU A 1 222 ? -5.453 3.689 -9.754 1.00 98.81 222 LEU A O 1
ATOM 1672 N N . HIS A 1 223 ? -6.922 5.348 -10.112 1.00 98.44 223 HIS A N 1
ATOM 1673 C CA . HIS A 1 223 ? -7.865 4.521 -10.867 1.00 98.44 223 HIS A CA 1
ATOM 1674 C C . HIS A 1 223 ? -7.254 3.990 -12.174 1.00 98.44 223 HIS A C 1
ATOM 1676 O O . HIS A 1 223 ? -7.424 2.811 -12.490 1.00 98.44 223 HIS A O 1
ATOM 1682 N N . LEU A 1 224 ? -6.523 4.824 -12.922 1.00 98.62 224 LEU A N 1
ATOM 1683 C CA . LEU A 1 224 ? -5.833 4.406 -14.147 1.00 98.62 224 LEU A CA 1
ATOM 1684 C C . LEU A 1 224 ? -4.764 3.346 -13.853 1.00 98.62 224 LEU A C 1
ATOM 1686 O O . LEU A 1 224 ? -4.737 2.317 -14.531 1.00 98.62 224 LEU A O 1
ATOM 1690 N N . ILE A 1 225 ? -3.951 3.555 -12.809 1.00 98.81 225 ILE A N 1
ATOM 1691 C CA . ILE A 1 225 ? -2.956 2.583 -12.328 1.00 98.81 225 ILE A CA 1
ATOM 1692 C C . ILE A 1 225 ? -3.631 1.251 -12.004 1.00 98.81 225 ILE A C 1
ATOM 1694 O O . ILE A 1 225 ? -3.253 0.222 -12.567 1.00 98.81 225 ILE A O 1
ATOM 1698 N N . ALA A 1 226 ? -4.653 1.268 -11.145 1.00 98.25 226 ALA A N 1
ATOM 1699 C CA . ALA A 1 226 ? -5.385 0.077 -10.727 1.00 98.25 226 ALA A CA 1
ATOM 1700 C C . ALA A 1 226 ? -5.961 -0.678 -11.937 1.00 98.25 226 ALA A C 1
ATOM 1702 O O . ALA A 1 226 ? -5.703 -1.868 -12.121 1.00 98.25 226 ALA A O 1
ATOM 1703 N N . LYS A 1 227 ? -6.682 0.026 -12.819 1.00 97.19 227 LYS A N 1
ATOM 1704 C CA . LYS A 1 227 ? -7.359 -0.568 -13.981 1.00 97.19 227 LYS A CA 1
ATOM 1705 C C . LYS A 1 227 ? -6.384 -1.183 -14.982 1.00 97.19 227 LYS A C 1
ATOM 1707 O O . LYS A 1 227 ? -6.676 -2.227 -15.566 1.00 97.19 227 LYS A O 1
ATOM 1712 N N . ALA A 1 228 ? -5.252 -0.528 -15.219 1.00 97.69 228 ALA A N 1
ATOM 1713 C CA . ALA A 1 228 ? -4.273 -0.987 -16.193 1.00 97.69 228 ALA A CA 1
ATOM 1714 C C . ALA A 1 228 ? -3.422 -2.160 -15.684 1.00 97.69 228 ALA A C 1
ATOM 1716 O O . ALA A 1 228 ? -2.923 -2.929 -16.507 1.00 97.69 228 ALA A O 1
ATOM 1717 N N . SER A 1 229 ? -3.272 -2.311 -14.364 1.00 96.88 229 SER A N 1
ATOM 1718 C CA . SER A 1 229 ? -2.351 -3.282 -13.763 1.00 96.88 229 SER A CA 1
ATOM 1719 C C . SER A 1 229 ? -3.005 -4.507 -13.116 1.00 96.88 229 SER A C 1
ATOM 1721 O O . SER A 1 229 ? -2.342 -5.536 -13.044 1.00 96.88 229 SER A O 1
ATOM 1723 N N . LEU A 1 230 ? -4.290 -4.467 -12.723 1.00 92.81 230 LEU A N 1
ATOM 1724 C CA . LEU A 1 230 ? -4.990 -5.568 -12.022 1.00 92.81 230 LEU A CA 1
ATOM 1725 C C . LEU A 1 230 ? -4.807 -6.958 -12.649 1.00 92.81 230 LEU A C 1
ATOM 1727 O O . LEU A 1 230 ? -4.732 -7.951 -11.936 1.00 92.81 230 LEU A O 1
ATOM 1731 N N . LEU A 1 231 ? -4.703 -7.023 -13.976 1.00 83.88 231 LEU A N 1
ATOM 1732 C CA . LEU A 1 231 ? -4.523 -8.263 -14.735 1.00 83.88 231 LEU A CA 1
ATOM 1733 C C . LEU A 1 231 ? -3.264 -8.223 -15.616 1.00 83.88 231 LEU A C 1
ATOM 1735 O O . LEU A 1 231 ? -3.242 -8.826 -16.689 1.00 83.88 231 LEU A O 1
ATOM 1739 N N . ALA A 1 232 ? -2.235 -7.477 -15.202 1.00 89.19 232 ALA A N 1
ATOM 1740 C CA . ALA A 1 232 ? -0.972 -7.393 -15.935 1.00 89.19 232 ALA A CA 1
ATOM 1741 C C . ALA A 1 232 ? -0.219 -8.733 -15.933 1.00 89.19 232 ALA A C 1
ATOM 1743 O O . ALA A 1 232 ? 0.367 -9.112 -16.947 1.00 89.19 232 ALA A O 1
ATOM 1744 N N . SER A 1 233 ? -0.272 -9.478 -14.825 1.00 88.75 233 SER A N 1
ATOM 1745 C CA . SER A 1 233 ? 0.261 -10.838 -14.710 1.00 88.75 233 SER A CA 1
ATOM 1746 C C . SER A 1 233 ? -0.431 -11.628 -13.596 1.00 88.75 233 SER A C 1
ATOM 1748 O O . SER A 1 233 ? -1.147 -11.064 -12.773 1.00 88.75 233 SER A O 1
ATOM 1750 N N . ARG A 1 234 ? -0.191 -12.945 -13.539 1.00 85.94 234 ARG A N 1
ATOM 1751 C CA . ARG A 1 234 ? -0.700 -13.806 -12.451 1.00 85.94 234 ARG A CA 1
ATOM 1752 C C . ARG A 1 234 ? -0.064 -13.511 -11.090 1.00 85.94 234 ARG A C 1
ATOM 1754 O O . ARG A 1 234 ? -0.684 -13.792 -10.074 1.00 85.94 234 ARG A O 1
ATOM 1761 N N . SER A 1 235 ? 1.144 -12.956 -11.089 1.00 91.19 235 SER A N 1
ATOM 1762 C CA . SER A 1 235 ? 1.929 -12.636 -9.890 1.00 91.19 235 SER A CA 1
ATOM 1763 C C . SER A 1 235 ? 1.998 -11.122 -9.662 1.00 91.19 235 SER A C 1
ATOM 1765 O O . SER A 1 235 ? 2.996 -10.608 -9.158 1.00 91.19 235 SER A O 1
ATOM 1767 N N . THR A 1 236 ? 0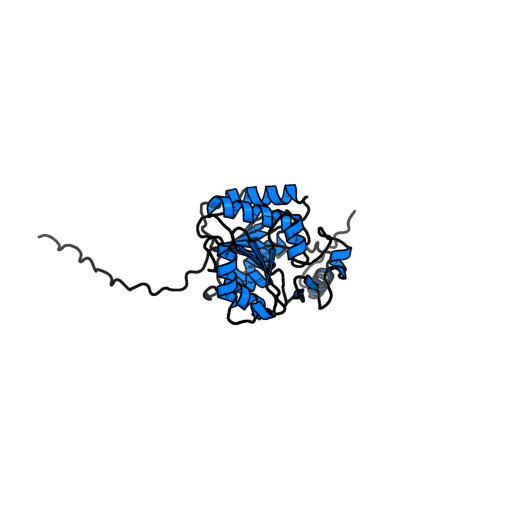.971 -10.385 -10.102 1.00 95.75 236 THR A N 1
ATOM 1768 C CA . THR A 1 236 ? 0.863 -8.954 -9.812 1.00 95.75 236 THR A CA 1
ATOM 1769 C C . THR A 1 236 ? 0.401 -8.761 -8.372 1.00 95.75 236 THR A C 1
ATOM 1771 O O . THR A 1 236 ? -0.569 -9.380 -7.937 1.00 95.75 236 THR A O 1
ATOM 1774 N N . PHE A 1 237 ? 1.076 -7.879 -7.642 1.00 97.88 237 PHE A N 1
ATOM 1775 C CA . PHE A 1 237 ? 0.663 -7.450 -6.312 1.00 97.88 237 PHE A CA 1
ATOM 1776 C C . PHE A 1 237 ? 0.752 -5.936 -6.172 1.00 97.88 237 PHE A C 1
ATOM 1778 O O . PHE A 1 237 ? 1.460 -5.254 -6.913 1.00 97.88 237 PHE A O 1
ATOM 1785 N N . PHE A 1 238 ? 0.018 -5.406 -5.203 1.00 98.75 238 PHE A N 1
ATOM 1786 C CA . PHE A 1 238 ? -0.165 -3.971 -5.034 1.00 98.75 238 PHE A CA 1
ATOM 1787 C C . PHE A 1 238 ? 0.545 -3.483 -3.789 1.00 98.75 238 PHE A C 1
ATOM 1789 O O . PHE A 1 238 ? 0.512 -4.139 -2.756 1.00 98.75 238 PHE A O 1
ATOM 1796 N N . ILE A 1 239 ? 1.182 -2.323 -3.881 1.00 98.88 239 ILE A N 1
ATOM 1797 C CA . ILE A 1 239 ? 1.907 -1.692 -2.786 1.00 98.88 239 ILE A CA 1
ATOM 1798 C C . ILE A 1 239 ? 1.399 -0.260 -2.694 1.00 98.88 239 ILE A C 1
ATOM 1800 O O . ILE A 1 239 ? 1.518 0.518 -3.642 1.00 98.88 239 ILE A O 1
ATOM 1804 N N . GLY A 1 240 ? 0.835 0.121 -1.556 1.00 98.44 240 GLY A N 1
ATOM 1805 C CA . GLY A 1 240 ? 0.302 1.469 -1.437 1.00 98.44 240 GLY A CA 1
ATOM 1806 C C . GLY A 1 240 ? -0.322 1.783 -0.095 1.00 98.44 240 GLY A C 1
ATOM 1807 O O . GLY A 1 240 ? -0.226 1.027 0.873 1.00 98.44 240 GLY A O 1
ATOM 1808 N N . SER A 1 241 ? -0.960 2.945 -0.051 1.00 98.06 241 SER A N 1
ATOM 1809 C CA . SER A 1 241 ? -1.775 3.391 1.074 1.00 98.06 241 SER A CA 1
ATOM 1810 C C . SER A 1 241 ? -3.268 3.211 0.759 1.00 98.06 241 SER A C 1
ATOM 1812 O O . SER A 1 241 ? -3.633 2.552 -0.216 1.00 98.06 241 SER A O 1
ATOM 1814 N N . ALA A 1 242 ? -4.152 3.795 1.571 1.00 97.06 242 ALA A N 1
ATOM 1815 C CA . ALA A 1 242 ? -5.593 3.673 1.368 1.00 97.06 242 ALA A CA 1
ATOM 1816 C C . ALA A 1 242 ? -6.073 4.239 0.017 1.00 97.06 242 ALA A C 1
ATOM 1818 O O . ALA A 1 242 ? -7.047 3.723 -0.521 1.00 97.06 242 ALA A O 1
ATOM 1819 N N . GLY A 1 243 ? -5.372 5.213 -0.580 1.00 98.12 243 GLY A N 1
ATOM 1820 C CA . GLY A 1 243 ? -5.717 5.737 -1.910 1.00 98.12 243 GLY A CA 1
ATOM 1821 C C . GLY A 1 243 ? -5.754 4.640 -2.981 1.00 98.12 243 GLY A C 1
ATOM 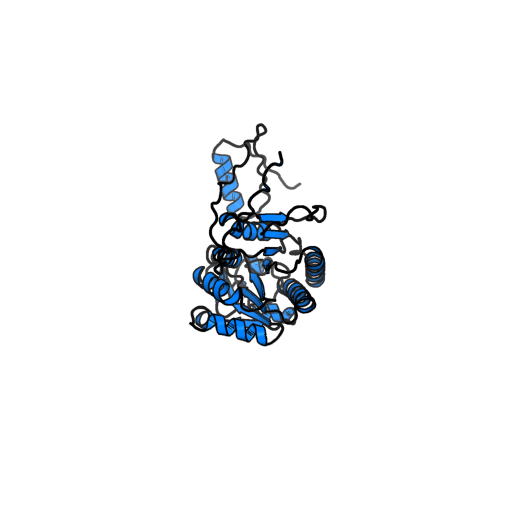1822 O O . GLY A 1 243 ? -6.769 4.452 -3.651 1.00 98.12 243 GLY A O 1
ATOM 1823 N N . LEU A 1 244 ? -4.682 3.848 -3.097 1.00 98.62 244 LEU A N 1
ATOM 1824 C CA . LEU A 1 244 ? -4.637 2.733 -4.048 1.00 98.62 244 LEU A CA 1
ATOM 1825 C C . LEU A 1 244 ? -5.661 1.641 -3.702 1.00 98.62 244 LEU A C 1
ATOM 1827 O O . LEU A 1 244 ? -6.289 1.092 -4.604 1.00 98.62 244 LEU A O 1
ATOM 1831 N N . ALA A 1 245 ? -5.880 1.355 -2.414 1.00 97.94 245 ALA A N 1
ATOM 1832 C CA . ALA A 1 245 ? -6.906 0.398 -1.994 1.00 97.94 245 ALA A CA 1
ATOM 1833 C C . ALA A 1 245 ? -8.318 0.841 -2.420 1.00 97.94 245 ALA A C 1
ATOM 1835 O O . ALA A 1 245 ? -9.085 0.026 -2.923 1.00 97.94 245 ALA A O 1
ATOM 1836 N N . HIS A 1 246 ? -8.648 2.133 -2.300 1.00 97.00 246 HIS A N 1
ATOM 1837 C CA . HIS A 1 246 ? -9.907 2.697 -2.795 1.00 97.00 246 HIS A CA 1
ATOM 1838 C C . HIS A 1 246 ? -10.040 2.606 -4.317 1.00 97.00 246 HIS A C 1
ATOM 1840 O O . HIS A 1 246 ? -11.127 2.298 -4.809 1.00 97.00 246 HIS A O 1
ATOM 1846 N N . ALA A 1 247 ? -8.955 2.840 -5.059 1.00 97.50 247 ALA A N 1
ATOM 1847 C CA . ALA A 1 247 ? -8.955 2.698 -6.510 1.00 97.50 247 ALA A CA 1
ATOM 1848 C C . ALA A 1 247 ? -9.193 1.245 -6.950 1.00 97.50 247 ALA A C 1
ATOM 1850 O O . ALA A 1 247 ? -9.996 1.019 -7.852 1.00 97.50 247 ALA A O 1
ATOM 1851 N N . LEU A 1 248 ? -8.551 0.273 -6.289 1.00 96.81 248 LEU A N 1
ATOM 1852 C CA . LEU A 1 248 ? -8.725 -1.161 -6.554 1.00 96.81 248 LEU A CA 1
ATOM 1853 C C . LEU A 1 248 ? -10.123 -1.647 -6.172 1.00 96.81 248 LEU A C 1
ATOM 1855 O O . LEU A 1 248 ? -10.785 -2.276 -6.991 1.00 96.81 248 LEU A O 1
ATOM 1859 N N . ALA A 1 249 ? -10.605 -1.2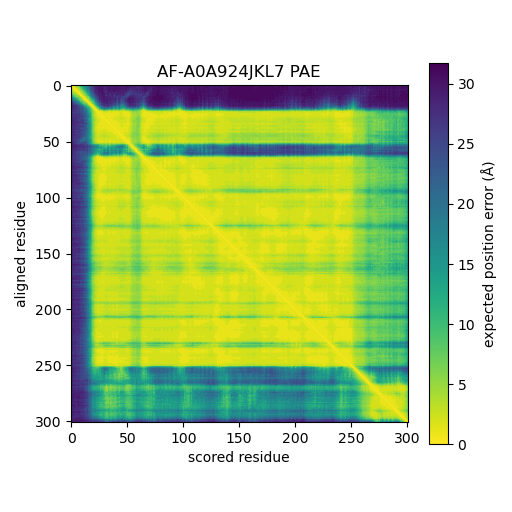90 -4.978 1.00 94.44 249 ALA A N 1
ATOM 1860 C CA . ALA A 1 249 ? -11.974 -1.574 -4.555 1.00 94.44 249 ALA A CA 1
ATOM 1861 C C . ALA A 1 249 ? -12.998 -0.980 -5.529 1.00 94.44 249 ALA A C 1
ATOM 1863 O O . ALA A 1 249 ? -14.055 -1.554 -5.752 1.00 94.44 249 ALA A O 1
ATOM 1864 N N . GLY A 1 250 ? -12.673 0.159 -6.149 1.00 92.88 250 GLY A N 1
ATOM 1865 C CA . GLY A 1 250 ? -13.523 0.794 -7.146 1.00 92.88 250 GLY A CA 1
ATOM 1866 C C . GLY A 1 250 ? -13.635 0.090 -8.491 1.00 92.88 250 GLY A C 1
ATOM 1867 O O . GLY A 1 250 ? -14.419 0.552 -9.318 1.00 92.88 250 GLY A O 1
ATOM 1868 N N . LEU A 1 251 ? -12.870 -0.979 -8.714 1.00 91.75 251 LEU A N 1
ATOM 1869 C CA . LEU A 1 251 ? -12.988 -1.843 -9.887 1.00 91.75 251 LEU A CA 1
ATOM 1870 C C . LEU A 1 251 ? -13.878 -3.063 -9.640 1.00 91.75 251 LEU A C 1
ATOM 1872 O O . LEU A 1 251 ? -14.274 -3.708 -10.609 1.00 91.75 251 LEU A O 1
ATOM 1876 N N . ASP A 1 252 ? -14.166 -3.392 -8.380 1.00 82.38 252 ASP A N 1
ATOM 1877 C CA . ASP A 1 252 ? -15.123 -4.444 -8.063 1.00 82.38 252 ASP A CA 1
ATOM 1878 C C . ASP A 1 252 ? -16.546 -3.960 -8.381 1.00 82.38 252 ASP A C 1
ATOM 1880 O O . ASP A 1 252 ? -16.851 -2.769 -8.271 1.00 82.38 252 ASP A O 1
ATOM 1884 N N . ALA A 1 253 ? -17.419 -4.887 -8.779 1.00 68.88 253 ALA A N 1
ATOM 1885 C CA . ALA A 1 253 ? -18.830 -4.584 -8.972 1.00 68.88 253 ALA A CA 1
ATOM 1886 C C . ALA A 1 253 ? -19.438 -4.095 -7.649 1.00 68.88 253 ALA A C 1
ATOM 1888 O O . ALA A 1 253 ? -19.253 -4.731 -6.608 1.00 68.88 253 ALA A O 1
ATOM 1889 N N . ASP A 1 254 ? -20.169 -2.981 -7.695 1.00 67.62 254 ASP A N 1
ATOM 1890 C CA . ASP A 1 254 ? -20.894 -2.490 -6.528 1.00 67.62 254 ASP A CA 1
ATOM 1891 C C . ASP A 1 254 ? -21.948 -3.533 -6.123 1.00 67.62 254 ASP A C 1
ATOM 1893 O O . ASP A 1 254 ? -22.802 -3.919 -6.927 1.00 67.62 254 ASP A O 1
ATOM 1897 N N . SER A 1 255 ? -21.892 -3.995 -4.875 1.00 67.69 255 SER A N 1
ATOM 1898 C CA . SER A 1 255 ? -22.985 -4.741 -4.257 1.00 67.69 255 SER A CA 1
ATOM 1899 C C . SER A 1 255 ? -23.786 -3.832 -3.327 1.00 67.69 255 SER A C 1
ATOM 1901 O O . SER A 1 255 ? -23.281 -2.825 -2.822 1.00 67.69 255 SER A O 1
ATOM 1903 N N . ASP A 1 256 ? -25.056 -4.181 -3.104 1.00 67.19 256 ASP A N 1
ATOM 1904 C CA . ASP A 1 256 ? -25.896 -3.478 -2.138 1.00 67.19 256 ASP A CA 1
ATOM 1905 C C . ASP A 1 256 ? -25.247 -3.552 -0.750 1.00 67.19 256 ASP A C 1
ATOM 1907 O O . ASP A 1 256 ? -25.172 -4.610 -0.120 1.00 67.19 256 ASP A O 1
ATOM 1911 N N . VAL A 1 257 ? -24.756 -2.408 -0.274 1.00 66.62 257 VAL A N 1
ATOM 1912 C CA . VAL A 1 257 ? -24.165 -2.283 1.057 1.00 66.62 257 VAL A CA 1
ATOM 1913 C C . VAL A 1 257 ? -25.288 -2.056 2.050 1.00 66.62 257 VAL A C 1
ATOM 1915 O O . VAL A 1 257 ? -25.873 -0.971 2.101 1.00 66.62 257 VAL A O 1
ATOM 1918 N N . GLU A 1 258 ? -25.589 -3.059 2.872 1.00 67.88 258 GLU A N 1
ATOM 1919 C CA . GLU A 1 258 ? -26.485 -2.825 3.996 1.00 67.88 258 GLU A CA 1
ATOM 1920 C C . GLU A 1 258 ? -25.791 -1.881 5.001 1.00 67.88 258 GLU A C 1
ATOM 1922 O O . GLU A 1 258 ? -24.625 -2.102 5.348 1.00 67.88 258 GLU A O 1
ATOM 1927 N N . PRO A 1 259 ? -26.454 -0.805 5.469 1.00 67.38 259 PRO A N 1
ATOM 1928 C CA . PRO A 1 259 ? -25.851 0.109 6.428 1.00 67.38 259 PRO A CA 1
ATOM 1929 C C . PRO A 1 259 ? -25.388 -0.637 7.680 1.00 67.38 259 PRO A C 1
ATOM 1931 O O . PRO A 1 259 ? -26.168 -1.378 8.284 1.00 67.38 259 PRO A O 1
ATOM 1934 N N . LEU A 1 260 ? -24.141 -0.401 8.101 1.00 66.81 260 LEU A N 1
ATOM 1935 C CA . LEU A 1 260 ? -23.612 -0.983 9.330 1.00 66.81 260 LEU A CA 1
ATOM 1936 C C . LEU A 1 260 ? -24.495 -0.555 10.511 1.00 66.81 260 LEU A C 1
ATOM 1938 O O . LEU A 1 260 ? -24.575 0.628 10.848 1.00 66.81 260 LEU A O 1
ATOM 1942 N N . ARG A 1 261 ? -25.150 -1.521 11.156 1.00 70.31 261 ARG A N 1
ATOM 1943 C CA . ARG A 1 261 ? -25.918 -1.280 12.379 1.00 70.31 261 ARG A CA 1
ATOM 1944 C C . ARG A 1 261 ? -25.036 -1.583 13.575 1.00 70.31 261 ARG A C 1
ATOM 1946 O O . ARG A 1 261 ? -24.796 -2.745 13.885 1.00 70.31 261 ARG A O 1
ATOM 1953 N N . ILE A 1 262 ? -24.568 -0.539 14.252 1.00 72.94 262 ILE A N 1
ATOM 1954 C CA . ILE A 1 262 ? -23.920 -0.698 15.555 1.00 72.94 262 ILE A CA 1
ATOM 1955 C C . ILE A 1 262 ? -25.025 -1.068 16.555 1.00 72.94 262 ILE A C 1
ATOM 1957 O O . ILE A 1 262 ? -25.966 -0.283 16.713 1.00 72.94 262 ILE A O 1
ATOM 1961 N N . PRO A 1 263 ? -24.969 -2.246 17.204 1.00 74.19 263 PRO A N 1
ATOM 1962 C CA . PRO A 1 263 ? -25.972 -2.626 18.186 1.00 74.19 263 PRO A CA 1
ATOM 1963 C C . PRO A 1 263 ? -26.019 -1.590 19.308 1.00 74.19 263 PRO A C 1
ATOM 1965 O O . PRO A 1 263 ? -24.983 -1.203 19.849 1.00 74.19 263 PRO A O 1
ATOM 1968 N N . ALA A 1 264 ? -27.220 -1.150 19.679 1.00 76.31 264 ALA A N 1
ATOM 1969 C CA . ALA A 1 264 ? -27.379 -0.303 20.850 1.00 76.31 264 ALA A CA 1
ATOM 1970 C C . ALA A 1 264 ? -26.963 -1.100 22.097 1.00 76.31 264 ALA A C 1
ATOM 1972 O O . ALA A 1 264 ? -27.570 -2.119 22.427 1.00 76.31 264 ALA A O 1
ATOM 1973 N N . SER A 1 265 ? -25.916 -0.642 22.779 1.00 79.81 265 SER A N 1
ATOM 1974 C CA . SER A 1 265 ? -25.494 -1.200 24.061 1.00 79.81 265 SER A CA 1
ATOM 1975 C C . SER A 1 265 ? -26.284 -0.537 25.186 1.00 79.81 265 SER A C 1
ATOM 1977 O O . SER A 1 265 ? -26.231 0.682 25.352 1.00 79.81 265 SER A O 1
ATOM 1979 N N . ALA A 1 266 ? -26.971 -1.341 26.002 1.00 83.50 266 ALA A N 1
ATOM 1980 C CA . ALA A 1 266 ? -27.629 -0.857 27.219 1.00 83.50 266 ALA A CA 1
ATOM 1981 C C . ALA A 1 266 ? -26.627 -0.306 28.255 1.00 83.50 266 ALA A C 1
ATOM 1983 O O . ALA A 1 266 ? -27.013 0.456 29.135 1.00 83.50 266 ALA A O 1
ATOM 1984 N N . LEU A 1 267 ? -25.346 -0.676 28.139 1.00 84.19 267 LEU A N 1
ATOM 1985 C CA . LEU A 1 267 ? -24.257 -0.220 29.007 1.00 84.19 267 LEU A CA 1
ATOM 1986 C C . LEU A 1 267 ? -23.576 1.058 28.485 1.00 84.19 267 LEU A C 1
ATOM 1988 O O . LEU A 1 267 ? -22.590 1.507 29.063 1.00 84.19 267 LEU A O 1
ATOM 1992 N N . GLY A 1 268 ? -24.078 1.638 27.391 1.00 82.75 268 GLY A N 1
ATOM 1993 C CA . GLY A 1 268 ? -23.449 2.775 26.725 1.00 82.75 268 GLY A CA 1
ATOM 1994 C C . GLY A 1 268 ? -22.237 2.376 25.876 1.00 82.75 268 GLY A C 1
ATOM 1995 O O . GLY A 1 268 ? -21.983 1.195 25.625 1.00 82.75 268 GLY A O 1
ATOM 1996 N N . THR A 1 269 ? -21.516 3.385 25.387 1.00 86.50 269 THR A N 1
ATOM 1997 C CA . THR A 1 269 ? -20.315 3.233 24.550 1.00 86.50 269 THR A CA 1
ATOM 1998 C C . THR A 1 269 ? -19.128 3.880 25.253 1.00 86.50 269 THR A C 1
ATOM 2000 O O . THR A 1 269 ? -19.208 5.045 25.637 1.00 86.50 269 THR A O 1
ATOM 2003 N N . LEU A 1 270 ? -18.021 3.148 25.394 1.00 87.62 270 LEU A N 1
ATOM 2004 C CA . LEU A 1 270 ? -16.750 3.699 25.866 1.00 87.62 270 LEU A CA 1
ATOM 2005 C C . LEU A 1 270 ? -15.918 4.177 24.671 1.00 87.62 270 LEU A C 1
ATOM 2007 O O . LEU A 1 270 ? -15.674 3.411 23.741 1.00 87.62 270 LEU A O 1
ATOM 2011 N N . ILE A 1 271 ? -15.448 5.424 24.716 1.00 88.81 271 ILE A N 1
ATOM 2012 C CA . ILE A 1 271 ? -14.579 6.014 23.690 1.00 88.81 271 ILE A CA 1
ATOM 2013 C C . ILE A 1 271 ? -13.232 6.340 24.333 1.00 88.81 271 ILE A C 1
ATOM 2015 O O . ILE A 1 271 ? -13.160 7.144 25.259 1.00 88.81 271 ILE A O 1
ATOM 2019 N N . VAL A 1 272 ? -12.160 5.720 23.835 1.00 90.62 272 VAL A N 1
ATOM 2020 C CA . VAL A 1 272 ? -10.795 5.903 24.353 1.00 90.62 272 VAL A CA 1
ATOM 2021 C C . VAL A 1 272 ? -9.961 6.672 23.331 1.00 90.62 272 VAL A C 1
ATOM 2023 O O . VAL A 1 272 ? -9.752 6.207 22.213 1.00 90.62 272 VAL A O 1
ATOM 2026 N N . VAL A 1 273 ? -9.456 7.849 23.713 1.00 88.56 273 VAL A N 1
ATOM 2027 C CA . VAL A 1 273 ? -8.656 8.718 22.833 1.00 88.56 273 VAL A CA 1
ATOM 2028 C C . VAL A 1 273 ? -7.209 8.767 23.322 1.00 88.56 273 VAL A C 1
ATOM 2030 O O . VAL A 1 273 ? -6.848 9.604 24.141 1.00 88.56 273 VAL A O 1
ATOM 2033 N N . GLY A 1 274 ? -6.366 7.873 22.799 1.00 84.38 274 GLY A N 1
ATOM 2034 C CA . GLY A 1 274 ? -4.925 7.841 23.107 1.00 84.38 274 GLY A CA 1
ATOM 2035 C C . GLY A 1 274 ? -4.040 8.647 22.144 1.00 84.38 274 GLY A C 1
ATOM 2036 O O . GLY A 1 274 ? -2.846 8.810 22.375 1.00 84.38 274 GLY A O 1
ATOM 2037 N N . SER A 1 275 ? -4.598 9.139 21.033 1.00 78.81 275 SER A N 1
ATOM 2038 C CA . SER A 1 275 ? -3.830 9.795 19.968 1.00 78.81 275 SER A CA 1
ATOM 2039 C C . SER A 1 275 ? -3.441 11.235 20.319 1.00 78.81 275 SER A C 1
ATOM 2041 O O . SER A 1 275 ? -4.287 12.060 20.661 1.00 78.81 275 SER A O 1
ATOM 2043 N N . LEU A 1 276 ? -2.163 11.574 20.111 1.00 77.62 276 LEU A N 1
ATOM 2044 C CA . LEU A 1 276 ? -1.631 12.937 20.247 1.00 77.62 276 LEU A CA 1
ATOM 2045 C C . LEU A 1 276 ? -1.827 13.802 18.988 1.00 77.62 276 LEU A C 1
ATOM 2047 O O . LEU A 1 276 ? -1.266 14.896 18.895 1.00 77.62 276 LEU A O 1
ATOM 2051 N N . ALA A 1 277 ? -2.595 13.355 17.994 1.00 75.81 277 ALA A N 1
ATOM 2052 C CA . ALA A 1 277 ? -2.873 14.165 16.812 1.00 75.81 277 ALA A CA 1
ATOM 2053 C C . ALA A 1 277 ? -3.823 15.333 17.139 1.00 75.81 277 ALA A C 1
ATOM 2055 O O . ALA A 1 277 ? -4.738 15.214 17.956 1.00 75.81 277 ALA A O 1
ATOM 2056 N N . GLY A 1 278 ? -3.630 16.474 16.466 1.00 77.94 278 GLY A N 1
ATOM 2057 C CA . GLY A 1 278 ? -4.490 17.652 16.639 1.00 77.94 278 GLY A CA 1
ATOM 2058 C C . GLY A 1 278 ? -5.964 17.377 16.328 1.00 77.94 278 GLY A C 1
ATOM 2059 O O . GLY A 1 278 ? -6.829 17.807 17.086 1.00 77.94 278 GLY A O 1
ATOM 2060 N N . ALA A 1 279 ? -6.240 16.602 15.275 1.00 79.94 279 ALA A N 1
ATOM 2061 C CA . ALA A 1 279 ? -7.596 16.214 14.888 1.00 79.94 279 ALA A CA 1
ATOM 2062 C C . ALA A 1 279 ? -8.302 15.381 15.974 1.00 79.94 279 ALA A C 1
ATOM 2064 O O . ALA A 1 279 ? -9.432 15.692 16.337 1.00 79.94 279 ALA A O 1
ATOM 2065 N N . SER A 1 280 ? -7.615 14.392 16.559 1.00 84.81 280 SER A N 1
ATOM 2066 C CA . SER A 1 280 ? -8.161 13.550 17.634 1.00 84.81 280 SER A CA 1
ATOM 2067 C C . SER A 1 280 ? -8.554 14.376 18.858 1.00 84.81 280 SER A C 1
ATOM 2069 O O . SER A 1 280 ? -9.634 14.193 19.416 1.00 84.81 280 SER A O 1
ATOM 2071 N N . ARG A 1 281 ? -7.711 15.347 19.245 1.00 84.31 281 ARG A N 1
ATOM 2072 C CA . ARG A 1 281 ? -8.026 16.275 20.342 1.00 84.31 281 ARG A CA 1
ATOM 2073 C C . ARG A 1 281 ? -9.232 17.160 20.033 1.00 84.31 281 ARG A C 1
ATOM 2075 O O . ARG A 1 281 ? -10.021 17.424 20.934 1.00 84.31 281 ARG A O 1
ATOM 2082 N N . ALA A 1 282 ? -9.349 17.649 18.799 1.00 88.06 282 ALA A N 1
ATOM 2083 C CA . ALA A 1 282 ? -10.467 18.496 18.393 1.00 88.06 282 ALA A CA 1
ATOM 2084 C C . ALA A 1 282 ? -11.793 17.718 18.437 1.00 88.06 282 ALA A C 1
ATOM 2086 O O . ALA A 1 282 ? -12.730 18.168 19.089 1.00 88.06 282 ALA A O 1
ATOM 2087 N N . ALA A 1 283 ? -11.824 16.515 17.856 1.00 89.75 283 ALA A N 1
ATOM 2088 C CA . ALA A 1 283 ? -13.000 15.645 17.853 1.00 89.75 283 ALA A CA 1
ATOM 2089 C C . ALA A 1 283 ? -13.437 15.236 19.272 1.00 89.75 283 ALA A C 1
ATOM 2091 O O . ALA A 1 283 ? -14.621 15.278 19.593 1.00 89.75 283 ALA A O 1
ATOM 2092 N N . ALA A 1 284 ? -12.488 14.902 20.157 1.00 89.75 284 ALA A N 1
ATOM 2093 C CA . ALA A 1 284 ? -12.797 14.572 21.550 1.00 89.75 284 ALA A CA 1
ATOM 2094 C C . ALA A 1 284 ? -13.445 15.749 22.302 1.00 89.75 284 ALA A C 1
ATOM 2096 O O . ALA A 1 284 ? -14.390 15.557 23.066 1.00 89.75 284 ALA A O 1
ATOM 2097 N N . ARG A 1 285 ? -12.964 16.980 22.066 1.00 89.38 285 ARG A N 1
ATOM 2098 C CA . ARG A 1 285 ? -13.549 18.198 22.652 1.00 89.38 285 ARG A CA 1
ATOM 2099 C C . ARG A 1 285 ? -14.947 18.480 22.113 1.00 89.38 285 ARG A C 1
ATOM 2101 O O . ARG A 1 285 ? -15.816 18.851 22.892 1.00 89.38 285 ARG A O 1
ATOM 2108 N N . GLU A 1 286 ? -15.155 18.304 20.812 1.00 93.44 286 GLU A N 1
ATOM 2109 C CA . GLU A 1 286 ? -16.465 18.474 20.178 1.00 93.44 286 GLU A CA 1
ATOM 2110 C C . GLU A 1 286 ? -17.487 17.487 20.749 1.00 93.44 286 GLU A C 1
ATOM 2112 O O . GLU A 1 286 ? -18.570 17.893 21.164 1.00 93.44 286 GLU A O 1
ATOM 2117 N N . LEU A 1 287 ? -17.110 16.212 20.879 1.00 91.50 287 LEU A N 1
ATOM 2118 C CA . LEU A 1 287 ? -17.967 15.196 21.480 1.00 91.50 287 LEU A CA 1
ATOM 2119 C C . LEU A 1 287 ? -18.295 15.516 22.945 1.00 91.50 287 LEU A C 1
ATOM 2121 O O . LEU A 1 287 ? -19.460 15.456 23.335 1.00 91.50 287 LEU A O 1
ATOM 2125 N N . ALA A 1 288 ? -17.300 15.906 23.745 1.00 90.31 288 ALA A N 1
ATOM 2126 C CA . ALA A 1 288 ? -17.520 16.308 25.134 1.00 90.31 288 ALA A CA 1
ATOM 2127 C C . ALA A 1 288 ? -18.470 17.516 25.247 1.00 90.31 288 ALA A C 1
ATOM 2129 O O . ALA A 1 288 ? -19.298 17.570 26.155 1.00 90.31 288 ALA A O 1
ATOM 2130 N N . ALA A 1 289 ? -18.409 18.456 24.297 1.00 93.12 289 ALA A N 1
ATOM 2131 C CA . ALA A 1 289 ? -19.281 19.628 24.266 1.00 93.12 289 ALA A CA 1
ATOM 2132 C C . ALA A 1 289 ? -20.759 19.298 23.979 1.00 93.12 289 ALA A C 1
ATOM 2134 O O . ALA A 1 289 ? -21.624 20.124 24.264 1.00 93.12 289 ALA A O 1
ATOM 2135 N N . THR A 1 290 ? -21.078 18.102 23.467 1.00 94.06 290 THR A N 1
ATOM 2136 C CA . THR A 1 290 ? -22.475 17.679 23.243 1.00 94.06 290 THR A CA 1
ATOM 2137 C C . THR A 1 290 ? -23.257 17.443 24.540 1.00 94.06 290 THR A C 1
ATOM 2139 O O . THR A 1 290 ? -24.483 17.382 24.503 1.00 94.06 290 THR A O 1
ATOM 2142 N N . GLY A 1 291 ? -22.571 17.255 25.675 1.00 90.06 291 GLY A N 1
ATOM 2143 C CA . GLY A 1 291 ? -23.193 16.883 26.951 1.00 90.06 291 GLY A CA 1
ATOM 2144 C C . GLY A 1 291 ? -23.750 15.453 26.996 1.00 90.06 291 GLY A C 1
ATOM 2145 O O . GLY A 1 291 ? -24.390 15.083 27.974 1.00 90.06 291 GLY A O 1
ATOM 2146 N N . THR A 1 292 ? -23.516 14.645 25.954 1.00 90.00 292 THR A N 1
ATOM 2147 C CA . THR A 1 292 ? -23.997 13.252 25.861 1.00 90.00 292 THR A CA 1
ATOM 2148 C C . THR A 1 292 ? -22.996 12.219 26.382 1.00 90.00 292 THR A C 1
ATOM 2150 O O . THR A 1 292 ? -23.311 11.032 26.435 1.00 90.00 292 THR A O 1
ATOM 2153 N N . VAL A 1 293 ? -21.796 12.659 26.773 1.00 91.56 293 VAL A N 1
ATOM 2154 C CA . VAL A 1 293 ? -20.712 11.801 27.266 1.00 91.56 293 VAL A CA 1
ATOM 2155 C C . VAL A 1 293 ? -20.121 12.351 28.558 1.00 91.56 293 VAL A C 1
ATOM 2157 O O . VAL A 1 293 ? -20.047 13.564 28.756 1.00 91.56 293 VAL A O 1
ATOM 2160 N N . GLU A 1 294 ? -19.641 11.453 29.412 1.00 90.69 294 GLU A N 1
ATOM 2161 C CA . GLU A 1 294 ? -18.816 11.793 30.569 1.00 90.69 294 GLU A CA 1
ATOM 2162 C C . GLU A 1 294 ? -17.334 11.643 30.193 1.00 90.69 294 GLU A C 1
ATOM 2164 O O . GLU A 1 294 ? -16.915 10.604 29.679 1.00 90.69 294 GLU A O 1
ATOM 2169 N N . HIS A 1 295 ? -16.536 12.697 30.391 1.00 90.81 295 HIS A N 1
ATOM 2170 C CA . HIS A 1 295 ? -15.126 12.726 29.994 1.00 90.81 295 HIS A CA 1
ATOM 2171 C C . HIS A 1 295 ? -14.199 12.529 31.198 1.00 90.81 295 HIS A C 1
ATOM 2173 O O . HIS A 1 295 ? -14.183 13.344 32.120 1.00 90.81 295 HIS A O 1
ATOM 2179 N N . PHE A 1 296 ? -13.355 11.498 31.129 1.00 90.31 296 PHE A N 1
ATOM 2180 C CA . PHE A 1 296 ? -12.332 11.193 32.129 1.00 90.31 296 PHE A CA 1
ATOM 2181 C C . PHE A 1 296 ? -10.938 11.446 31.546 1.00 90.31 296 PHE A C 1
ATOM 2183 O O . PHE A 1 296 ? -10.507 10.757 30.622 1.00 90.31 296 PHE A O 1
ATOM 2190 N N . ALA A 1 297 ? -10.220 12.434 32.085 1.00 87.19 297 ALA A N 1
ATOM 2191 C CA . ALA A 1 297 ? -8.852 12.714 31.665 1.00 87.19 297 ALA A CA 1
ATOM 2192 C C . ALA A 1 297 ? -7.876 11.715 32.305 1.00 87.19 297 ALA A C 1
ATOM 2194 O O . ALA A 1 297 ? -7.838 11.576 33.526 1.00 87.19 297 ALA A O 1
ATOM 2195 N N . VAL A 1 298 ? -7.054 11.058 31.485 1.00 86.38 298 VAL A N 1
ATOM 2196 C CA . VAL A 1 298 ? -5.968 10.188 31.954 1.00 86.38 298 VAL A CA 1
ATOM 2197 C C . VAL A 1 298 ? -4.666 10.984 31.924 1.00 86.38 298 VAL A C 1
ATOM 2199 O O . VAL A 1 298 ? -4.152 11.308 30.854 1.00 86.38 298 VAL A O 1
ATOM 2202 N N . THR A 1 299 ? -4.137 11.332 33.095 1.00 80.81 299 THR A N 1
ATOM 2203 C CA . THR A 1 299 ? -2.801 11.926 33.229 1.00 80.81 299 THR A CA 1
ATOM 2204 C C . THR A 1 299 ? -1.756 10.819 33.286 1.00 80.81 299 THR A C 1
ATOM 2206 O O . THR A 1 299 ? -1.916 9.873 34.056 1.00 80.81 299 THR A O 1
ATOM 2209 N N . ALA A 1 300 ? -0.689 10.931 32.492 1.00 70.31 300 ALA A N 1
ATOM 2210 C CA . ALA A 1 300 ? 0.472 10.060 32.655 1.00 70.31 300 ALA A CA 1
ATOM 2211 C C . ALA A 1 300 ? 1.090 10.311 34.042 1.00 70.31 300 ALA A C 1
ATOM 2213 O O . ALA A 1 300 ? 1.279 11.472 34.415 1.00 70.31 300 ALA A O 1
ATOM 2214 N N . ALA A 1 301 ? 1.311 9.235 34.800 1.00 48.66 301 ALA A N 1
ATOM 2215 C CA . ALA A 1 301 ? 2.009 9.267 36.084 1.00 48.66 301 ALA A CA 1
ATOM 2216 C C . ALA A 1 301 ? 3.515 9.488 35.893 1.00 48.66 301 ALA A C 1
ATOM 2218 O O . ALA A 1 301 ? 4.044 9.028 34.853 1.00 48.66 301 ALA A O 1
#

Sequence (301 aa):
MRSPPPRRVWGRLHRLSVTEVANDWLILADDLTGAADCAIAFGRRGRAAAVMWDEAVDLSDHQLPVLAYDAASRGLSGAAAARRHADVLARLAEPGRILFKKIDSTLRGQPAAEIAATLLHLTSQSGPALGVFAPAFPATGRTTIDGRIHVKGRPLEEAEVWVREHTYPTAHLVEVLATAGIRGEHVSLATIRGPDLKAIFAKLAAEGDVVAACDAETEHDLHLIAKASLLASRSTFFIGSAGLAHALAGLDADSDVEPLRIPASALGTLIVVGSLAGASRAAARELAATGTVEHFAVTAA

Radius of gyration: 22.3 Å; Cα contacts (8 Å, |Δi|>4): 552; chains: 1; bounding box: 67×70×60 Å

Solvent-accessible surface area (backbone atoms only — not comparable to full-atom values): 16819 Å² total; per-residue (Å²): 134,84,78,82,80,85,82,80,77,81,74,78,83,69,78,78,65,95,66,89,73,71,76,32,35,38,34,46,12,36,34,60,67,61,16,45,54,32,35,49,34,33,37,74,33,42,40,60,53,46,73,45,73,67,88,85,67,82,62,91,87,55,92,55,49,27,39,13,33,23,63,71,25,39,90,45,55,44,70,59,24,17,50,51,48,39,56,49,44,74,72,68,65,52,93,82,47,40,47,32,40,37,44,52,66,78,55,44,36,36,56,37,31,37,48,45,29,51,47,53,52,45,31,75,76,67,39,55,20,28,36,42,34,33,41,27,26,39,97,79,37,24,26,20,56,90,43,26,36,23,50,75,88,36,56,34,78,79,34,69,64,38,74,76,48,63,71,61,102,54,57,34,48,45,63,42,27,45,78,50,74,41,54,49,44,80,39,44,55,71,47,58,77,37,94,55,40,40,59,50,40,36,51,49,37,72,74,32,68,33,30,40,27,37,25,23,68,43,68,65,44,33,33,43,53,34,71,35,38,74,76,34,44,98,38,41,33,38,31,18,18,48,40,35,35,38,27,46,34,66,71,42,75,80,44,88,58,77,78,87,76,79,78,86,52,94,87,59,83,91,84,84,86,86,62,89,48,70,66,55,53,52,54,54,50,56,53,48,70,68,69,82,54,88,87,83,88,83,75,85,128

pLDDT: mean 87.93, std 17.14, range [27.92, 98.88]

Foldseek 3Di:
DDDDDDDDDPPDPDPPDPPFDQAAAEEEEQAQVQLVLLQVLLLVLVFFEDEEEDDPDDCPPDPGSYYGYHLVQLPDDLVVLLVSLLVVCVVPPDQRYAYEYADALLARGRQLSSVLSLQVNLCVPPNFAEEEAAAADQVQQWWAAPQFIDRVNHGSCPDPCNVVGHDDPGRRNCNSNVVNPAAEDEQHPCNLPDPCVLVVLLVQSVPGHYYYRYTDNDLVSLLSSLVSNVVSDSRYHYYYTSSNSNSNSVVHRRDDNDPDDDDDDPVDDDDDQPDPDPVSVVVVVVVVVVVPDDDDDDDDD

Mean predicted aligned error: 8.56 Å